Protein AF-A0A2V4AIB7-F1 (afdb_monomer)

Mean predicted aligned error: 6.5 Å

Organism: NCBI:txid588067

Nearest PDB structures (foldseek):
  4rpp-assembly1_D  TM=4.805E-01  e=8.739E+00  Homo sapiens
  8ugs-assembly1_B  TM=4.632E-01  e=7.227E+00  Bos taurus

Foldseek 3Di:
DDDDPDDPPLVVLVVLLVVLLVCLLVVPLQDQDAPVVSLVSSQVSSCVSANPQFKDAFFKFQCQPPDDDLLNVLQPDRIDTFGMWGFPDGPLDGHHPVCPPDADPVNGCLVSQLRTQETEDEEEQNNDPVGDDLSVLLNRLSSQQVSQVRSCVVPVPRDGHQAEYEYRAQHQPDGDDVVVSVVVCVVSVRDCSHPYHYDYDVVHHDAPPVRHGD

Secondary structure (DSSP, 8-state):
--------HHHHHHHHHHHHHHHHHHHHTT----HHHHHHHHHHHHHHHH-TTTEEEEEEEE-TTSPP-HHHHHH-SSEEEEEEEEESSTT----BGGGTT---TTSSS-GGGGGEEEEEEEEEGGGSTT---HHHHHHHHHHHHHHHHHHHHH-TTSPPPEEEEEEEE--SS----HHHHHHHHHHTT--TTEEEEEEE-SSPPPB-TTSSB-

Structure (mmCIF, N/CA/C/O backbone):
data_AF-A0A2V4AIB7-F1
#
_entry.id   AF-A0A2V4AIB7-F1
#
loop_
_atom_site.group_PDB
_atom_site.id
_atom_site.type_symbol
_atom_site.label_atom_id
_atom_site.label_alt_id
_atom_site.label_comp_id
_atom_site.label_asym_id
_atom_site.label_entity_id
_atom_site.label_seq_id
_atom_site.pdbx_PDB_ins_code
_atom_site.Cartn_x
_atom_site.Cartn_y
_atom_site.Cartn_z
_atom_site.occupancy
_atom_site.B_iso_or_equiv
_atom_site.auth_seq_id
_atom_site.auth_comp_id
_atom_site.auth_asym_id
_atom_site.auth_atom_id
_atom_site.pdbx_PDB_model_num
ATOM 1 N N . MET A 1 1 ? 11.030 -30.120 25.043 1.00 42.91 1 MET A N 1
ATOM 2 C CA . MET A 1 1 ? 9.628 -29.980 24.583 1.00 42.91 1 MET A CA 1
ATOM 3 C C . MET A 1 1 ? 8.881 -29.296 25.713 1.00 42.91 1 MET A C 1
ATOM 5 O O . MET A 1 1 ? 8.968 -29.801 26.815 1.00 42.91 1 MET A O 1
ATOM 9 N N . THR A 1 2 ? 8.256 -28.130 25.599 1.00 41.28 2 THR A N 1
ATOM 10 C CA . THR A 1 2 ? 7.658 -27.419 24.458 1.00 41.28 2 THR A CA 1
ATOM 11 C C . THR A 1 2 ? 7.377 -26.001 24.956 1.00 41.28 2 THR A C 1
ATOM 13 O O . THR A 1 2 ? 6.789 -25.895 26.022 1.00 41.28 2 THR A O 1
ATOM 16 N N . LEU A 1 3 ? 7.707 -24.955 24.196 1.00 39.03 3 LEU A N 1
ATOM 17 C CA . LEU A 1 3 ? 6.967 -23.684 24.187 1.00 39.03 3 LEU A CA 1
ATOM 18 C C . LEU A 1 3 ? 7.147 -23.066 22.792 1.00 39.03 3 LEU A C 1
ATOM 20 O O . LEU A 1 3 ? 8.063 -22.287 22.547 1.00 39.03 3 LEU A O 1
ATOM 24 N N . ASN A 1 4 ? 6.286 -23.479 21.858 1.00 44.06 4 ASN A N 1
ATOM 25 C CA . ASN A 1 4 ? 6.080 -22.758 20.605 1.00 44.06 4 ASN A CA 1
ATOM 26 C C . ASN A 1 4 ? 5.403 -21.430 20.954 1.00 44.06 4 ASN A C 1
ATOM 28 O O . ASN A 1 4 ? 4.201 -21.397 21.217 1.00 44.06 4 ASN A O 1
ATOM 32 N N . GLY A 1 5 ? 6.179 -20.348 20.985 1.00 37.97 5 GLY A N 1
ATOM 33 C CA . GLY A 1 5 ? 5.646 -18.993 21.047 1.00 37.97 5 GLY A CA 1
ATOM 34 C C . GLY A 1 5 ? 4.880 -18.699 19.761 1.00 37.97 5 GLY A C 1
ATOM 35 O O . GLY A 1 5 ? 5.484 -18.472 18.715 1.00 37.97 5 GLY A O 1
ATOM 36 N N . ALA A 1 6 ? 3.550 -18.746 19.820 1.00 48.12 6 ALA A N 1
ATOM 37 C CA . ALA A 1 6 ? 2.721 -18.255 18.731 1.00 48.12 6 ALA A CA 1
ATOM 38 C C . ALA A 1 6 ? 3.005 -16.758 18.551 1.00 48.12 6 ALA A C 1
ATOM 40 O O . ALA A 1 6 ? 2.880 -15.982 19.498 1.00 48.12 6 ALA A O 1
ATOM 41 N N . ALA A 1 7 ? 3.406 -16.365 17.341 1.00 46.56 7 ALA A N 1
ATOM 42 C CA . ALA A 1 7 ? 3.614 -14.964 17.003 1.00 46.56 7 ALA A CA 1
ATOM 43 C C . ALA A 1 7 ? 2.329 -14.157 17.297 1.00 46.56 7 ALA A C 1
ATOM 45 O O . ALA A 1 7 ? 1.244 -14.656 16.957 1.00 46.56 7 ALA A O 1
ATOM 46 N N . PRO A 1 8 ? 2.415 -12.954 17.906 1.00 58.53 8 PRO A N 1
ATOM 47 C CA . PRO A 1 8 ? 1.266 -12.084 18.134 1.00 58.53 8 PRO A CA 1
ATOM 48 C C . PRO A 1 8 ? 0.384 -11.974 16.885 1.00 58.53 8 PRO A C 1
ATOM 50 O O . PRO A 1 8 ? 0.886 -11.942 15.762 1.00 58.53 8 PRO A O 1
ATOM 53 N N . ALA A 1 9 ? -0.938 -11.887 17.055 1.00 66.50 9 ALA A N 1
ATOM 54 C CA . ALA A 1 9 ? -1.890 -11.915 15.936 1.00 66.50 9 ALA A CA 1
ATOM 55 C C . ALA A 1 9 ? -1.569 -10.887 14.825 1.00 66.50 9 ALA A C 1
ATOM 57 O O . ALA A 1 9 ? -1.721 -11.189 13.643 1.00 66.50 9 ALA A O 1
ATOM 58 N N . GLY A 1 10 ? -1.054 -9.704 15.185 1.00 67.38 10 GLY A N 1
ATOM 59 C CA . GLY A 1 10 ? -0.595 -8.693 14.223 1.00 67.38 10 GLY A CA 1
ATOM 60 C C . GLY A 1 10 ? 0.622 -9.118 13.390 1.00 67.38 10 GLY A C 1
ATOM 61 O O . GLY A 1 10 ? 0.698 -8.795 12.209 1.00 67.38 10 GLY A O 1
ATOM 62 N N . GLU A 1 11 ? 1.540 -9.896 13.961 1.00 69.88 11 GLU A N 1
ATOM 63 C CA . GLU A 1 11 ? 2.715 -10.428 13.263 1.00 69.88 11 GLU A CA 1
ATOM 64 C C . GLU A 1 11 ? 2.317 -11.495 12.232 1.00 69.88 11 GLU A C 1
ATOM 66 O O . GLU A 1 11 ? 2.848 -11.519 11.123 1.00 69.88 11 GLU A O 1
ATOM 71 N N . GLN A 1 12 ? 1.313 -12.326 12.536 1.00 85.50 12 GLN A N 1
ATOM 72 C CA . GLN A 1 12 ? 0.764 -13.277 11.561 1.00 85.50 12 GLN A CA 1
ATOM 73 C C . GLN A 1 12 ? 0.035 -12.579 10.406 1.00 85.50 12 GLN A C 1
ATOM 75 O O . GLN A 1 12 ? 0.184 -12.984 9.253 1.00 85.50 12 GLN A O 1
ATOM 80 N N . LEU A 1 13 ? -0.739 -11.527 10.697 1.00 90.31 13 LEU A N 1
ATOM 81 C CA . LEU A 1 13 ? -1.423 -10.733 9.670 1.00 90.31 13 LEU A CA 1
ATOM 82 C C . LEU A 1 13 ? -0.418 -10.022 8.756 1.00 90.31 13 LEU A C 1
ATOM 84 O O . LEU A 1 13 ? -0.580 -10.060 7.539 1.00 90.31 13 LEU A O 1
ATOM 88 N N . GLY A 1 14 ? 0.639 -9.436 9.329 1.00 93.81 14 GLY A N 1
ATOM 89 C CA . GLY A 1 14 ? 1.718 -8.814 8.563 1.00 93.81 14 GLY A CA 1
ATOM 90 C C . GLY A 1 14 ? 2.383 -9.799 7.606 1.00 93.81 14 GLY A C 1
ATOM 91 O O . GLY A 1 14 ? 2.413 -9.546 6.407 1.00 93.81 14 GLY A O 1
ATOM 92 N N . ARG A 1 15 ? 2.779 -10.980 8.101 1.00 95.31 15 ARG A N 1
ATOM 93 C CA . ARG A 1 15 ? 3.385 -12.038 7.273 1.00 95.31 15 ARG A CA 1
ATOM 94 C C . ARG A 1 15 ? 2.506 -12.471 6.104 1.00 95.31 15 ARG A C 1
ATOM 96 O O . ARG A 1 15 ? 3.017 -12.686 5.013 1.00 95.31 15 ARG A O 1
ATOM 103 N N . LYS A 1 16 ? 1.191 -12.599 6.308 1.00 95.62 16 LYS A N 1
ATOM 104 C CA . LYS A 1 16 ? 0.254 -12.935 5.223 1.00 95.62 16 LYS A CA 1
ATOM 105 C C . LYS A 1 16 ? 0.209 -11.853 4.146 1.00 95.62 16 LYS A C 1
ATOM 107 O O . LYS A 1 16 ? 0.208 -12.174 2.962 1.00 95.62 16 LYS A O 1
ATOM 112 N N . PHE A 1 17 ? 0.175 -10.584 4.547 1.00 97.94 17 PHE A N 1
ATOM 113 C CA . PHE A 1 17 ? 0.157 -9.472 3.599 1.00 97.94 17 PHE A CA 1
ATOM 114 C C . PHE A 1 17 ? 1.485 -9.352 2.841 1.00 97.94 17 PHE A C 1
ATOM 116 O O . PHE A 1 17 ? 1.490 -9.250 1.618 1.00 97.94 17 PHE A O 1
ATOM 123 N N . GLU A 1 18 ? 2.610 -9.459 3.548 1.00 98.19 18 GLU A N 1
ATOM 124 C CA . GLU A 1 18 ? 3.952 -9.468 2.957 1.00 98.19 18 GLU A CA 1
ATOM 125 C C . GLU A 1 18 ? 4.150 -10.662 2.006 1.00 98.19 18 GLU A C 1
ATOM 127 O O . GLU A 1 18 ? 4.741 -10.506 0.941 1.00 98.19 18 GLU A O 1
ATOM 132 N N . ALA A 1 19 ? 3.585 -11.835 2.319 1.00 97.06 19 ALA A N 1
ATOM 133 C CA . ALA A 1 19 ? 3.581 -12.982 1.413 1.00 97.06 19 ALA A CA 1
ATOM 134 C C . ALA A 1 19 ? 2.757 -12.717 0.140 1.00 97.06 19 ALA A C 1
ATOM 136 O O . ALA A 1 19 ? 3.218 -13.033 -0.956 1.00 97.06 19 ALA A O 1
ATOM 137 N N . ALA A 1 20 ? 1.574 -12.099 0.257 1.00 98.06 20 ALA A N 1
ATOM 138 C CA . ALA A 1 20 ? 0.790 -11.681 -0.909 1.00 98.06 20 ALA A CA 1
ATOM 139 C C . ALA A 1 20 ? 1.570 -10.691 -1.787 1.00 98.06 20 ALA A C 1
ATOM 141 O O . ALA A 1 20 ? 1.609 -10.855 -3.006 1.00 98.06 20 ALA A O 1
ATOM 142 N N . TRP A 1 21 ? 2.230 -9.704 -1.171 1.00 98.44 21 TRP A N 1
ATOM 143 C CA . TRP A 1 21 ? 3.111 -8.765 -1.864 1.00 98.44 21 TRP A CA 1
ATOM 144 C C . TRP A 1 21 ? 4.260 -9.474 -2.584 1.00 98.44 21 TRP A C 1
ATOM 146 O O . TRP A 1 21 ? 4.534 -9.174 -3.745 1.00 98.44 21 TRP A O 1
ATOM 156 N N . GLN A 1 22 ? 4.916 -10.436 -1.934 1.00 98.12 22 GLN A N 1
ATOM 157 C CA . GLN A 1 22 ? 6.038 -11.157 -2.528 1.00 98.12 22 GLN A CA 1
ATOM 158 C C . GLN A 1 22 ? 5.606 -11.936 -3.775 1.00 98.12 22 GLN A C 1
ATOM 160 O O . GLN A 1 22 ? 6.263 -11.850 -4.812 1.00 98.12 22 GLN A O 1
ATOM 165 N N . VAL A 1 23 ? 4.489 -12.667 -3.695 1.00 97.44 23 VAL A N 1
ATOM 166 C CA . VAL A 1 23 ? 3.969 -13.434 -4.836 1.00 97.44 23 VAL A CA 1
ATOM 167 C C . VAL A 1 23 ? 3.530 -12.496 -5.957 1.00 97.44 23 VAL A C 1
ATOM 169 O O . VAL A 1 23 ? 3.908 -12.720 -7.105 1.00 97.44 23 VAL A O 1
ATOM 172 N N . PHE A 1 24 ? 2.797 -11.424 -5.638 1.00 98.19 24 PHE A N 1
ATOM 173 C CA . PHE A 1 24 ? 2.395 -10.411 -6.614 1.00 98.19 24 PHE A CA 1
ATOM 174 C C . PHE A 1 24 ? 3.602 -9.799 -7.327 1.00 98.19 24 PHE A C 1
ATOM 176 O O . PHE A 1 24 ? 3.668 -9.834 -8.551 1.00 98.19 24 PHE A O 1
ATOM 183 N N . SER A 1 25 ? 4.561 -9.266 -6.571 1.00 97.62 25 SER A N 1
ATOM 184 C CA . SER A 1 25 ? 5.706 -8.552 -7.135 1.00 97.62 25 SER A CA 1
ATOM 185 C C . SER A 1 25 ? 6.593 -9.470 -7.965 1.00 97.62 25 SER A C 1
ATOM 187 O O . SER A 1 25 ? 7.044 -9.059 -9.021 1.00 97.62 25 SER A O 1
ATOM 189 N N . THR A 1 26 ? 6.780 -10.725 -7.551 1.00 96.44 26 THR A N 1
ATOM 190 C CA . THR A 1 26 ? 7.571 -11.700 -8.316 1.00 96.44 26 THR A CA 1
ATOM 191 C C . THR A 1 26 ? 6.843 -12.142 -9.584 1.00 96.44 26 THR A C 1
ATOM 193 O O . THR A 1 26 ? 7.458 -12.226 -10.639 1.00 96.44 26 THR A O 1
ATOM 196 N N . THR A 1 27 ? 5.535 -12.400 -9.502 1.00 95.06 27 THR A N 1
ATOM 197 C CA . THR A 1 27 ? 4.765 -12.903 -10.652 1.00 95.06 27 THR A CA 1
ATOM 198 C C . THR A 1 27 ? 4.472 -11.802 -11.664 1.00 95.06 27 THR A C 1
ATOM 200 O O . THR A 1 27 ? 4.398 -12.076 -12.851 1.00 95.06 27 THR A O 1
ATOM 203 N N . CYS A 1 28 ? 4.280 -10.562 -11.207 1.00 94.88 28 CYS A N 1
ATOM 204 C CA . CYS A 1 28 ? 3.812 -9.470 -12.058 1.00 94.88 28 CYS A CA 1
ATOM 205 C C . CYS A 1 28 ? 4.912 -8.488 -12.486 1.00 94.88 28 CYS A C 1
ATOM 207 O O . CYS A 1 28 ? 4.627 -7.586 -13.270 1.00 94.88 28 CYS A O 1
ATOM 209 N N . ALA A 1 29 ? 6.142 -8.627 -11.977 1.00 93.50 29 ALA A N 1
ATOM 210 C CA . ALA A 1 29 ? 7.245 -7.699 -12.245 1.00 93.50 29 ALA A CA 1
ATOM 211 C C . ALA A 1 29 ? 7.587 -7.549 -13.733 1.00 93.50 29 ALA A C 1
ATOM 213 O O . ALA A 1 29 ? 7.987 -6.465 -14.149 1.00 93.50 29 ALA A O 1
ATOM 214 N N . GLU A 1 30 ? 7.446 -8.615 -14.518 1.00 91.94 30 GLU A N 1
ATOM 215 C CA . GLU A 1 30 ? 7.822 -8.641 -15.936 1.00 91.94 30 GLU A CA 1
ATOM 216 C C . GLU A 1 30 ? 6.700 -8.220 -16.888 1.00 91.94 30 GLU A C 1
ATOM 218 O O . GLU A 1 30 ? 6.935 -8.055 -18.081 1.00 91.94 30 GLU A O 1
ATOM 223 N N . PHE A 1 31 ? 5.476 -8.040 -16.390 1.00 91.06 31 PHE A N 1
ATOM 224 C CA . PHE A 1 31 ? 4.381 -7.604 -17.245 1.00 91.06 31 PHE A CA 1
ATOM 225 C C . PHE A 1 31 ? 4.393 -6.090 -17.418 1.00 91.06 31 PHE A C 1
ATOM 227 O O . PHE A 1 31 ? 4.977 -5.341 -16.637 1.00 91.06 31 PHE A O 1
ATOM 234 N N . LEU A 1 32 ? 3.708 -5.632 -18.459 1.00 91.06 32 LEU A N 1
ATOM 235 C CA . LEU A 1 32 ? 3.483 -4.228 -18.758 1.00 91.06 32 LEU A CA 1
ATOM 236 C C . LEU A 1 32 ? 1.984 -4.046 -18.975 1.00 91.06 32 LEU A C 1
ATOM 238 O O . LEU A 1 32 ? 1.421 -4.475 -19.977 1.00 91.06 32 LEU A O 1
ATOM 242 N N . ALA A 1 33 ? 1.318 -3.457 -17.987 1.00 91.19 33 ALA A N 1
ATOM 243 C CA . ALA A 1 33 ? -0.131 -3.338 -17.955 1.00 91.19 33 ALA A CA 1
ATOM 244 C C . ALA A 1 33 ? -0.559 -1.984 -17.385 1.00 91.19 33 ALA A C 1
ATOM 246 O O . ALA A 1 33 ? 0.233 -1.253 -16.788 1.00 91.19 33 ALA A O 1
ATOM 247 N N . GLN A 1 34 ? -1.836 -1.654 -17.559 1.00 90.50 34 GLN A N 1
ATOM 248 C CA . GLN A 1 34 ? -2.426 -0.469 -16.944 1.00 90.50 34 GLN A CA 1
ATOM 249 C C . GLN A 1 34 ? -2.534 -0.637 -15.422 1.00 90.50 34 GLN A C 1
ATOM 251 O O . GLN A 1 34 ? -2.678 -1.751 -14.917 1.00 90.50 34 GLN A O 1
ATOM 256 N N . GLU A 1 35 ? -2.547 0.477 -14.689 1.00 91.12 35 GLU A N 1
ATOM 257 C CA . GLU A 1 35 ? -2.616 0.504 -13.219 1.00 91.12 35 GLU A CA 1
ATOM 258 C C . GLU A 1 35 ? -3.770 -0.327 -12.647 1.00 91.12 35 GLU A C 1
ATOM 260 O O . GLU A 1 35 ? -3.569 -1.126 -11.734 1.00 91.12 35 GLU A O 1
ATOM 265 N N . ALA A 1 36 ? -4.953 -0.243 -13.262 1.00 91.56 36 ALA A N 1
ATOM 266 C CA . ALA A 1 36 ? -6.119 -1.019 -12.848 1.00 91.56 36 ALA A CA 1
ATOM 267 C C . ALA A 1 36 ? -5.888 -2.543 -12.899 1.00 91.56 36 ALA A C 1
ATOM 269 O O . ALA A 1 36 ? -6.463 -3.279 -12.093 1.00 91.56 36 ALA A O 1
ATOM 270 N N . SER A 1 37 ? -5.036 -3.023 -13.817 1.00 95.06 37 SER A N 1
ATOM 271 C CA . SER A 1 37 ? -4.674 -4.444 -13.913 1.00 95.06 37 SER A CA 1
ATOM 272 C C . SER A 1 37 ? -3.783 -4.855 -12.746 1.00 95.06 37 SER A C 1
ATOM 274 O O . SER A 1 37 ? -4.067 -5.850 -12.084 1.00 95.06 37 SER A O 1
ATOM 276 N N . TYR A 1 38 ? -2.775 -4.045 -12.415 1.00 96.25 38 TYR A N 1
ATOM 277 C CA . TYR A 1 38 ? -1.925 -4.281 -11.248 1.00 96.25 38 TYR A CA 1
ATOM 278 C C . TYR A 1 38 ? -2.705 -4.258 -9.938 1.00 96.25 38 TYR A C 1
ATOM 280 O O . TYR A 1 38 ? -2.523 -5.146 -9.108 1.00 96.25 38 TYR A O 1
ATOM 288 N N . GLN A 1 39 ? -3.616 -3.299 -9.766 1.00 94.94 39 GLN A N 1
ATOM 289 C CA . GLN A 1 39 ? -4.494 -3.245 -8.596 1.00 94.94 39 GLN A CA 1
ATOM 290 C C . GLN A 1 39 ? -5.385 -4.493 -8.499 1.00 94.94 39 GLN A C 1
ATOM 292 O O . GLN A 1 39 ? -5.564 -5.046 -7.413 1.00 94.94 39 GLN A O 1
ATOM 297 N N . ALA A 1 40 ? -5.920 -4.979 -9.625 1.00 95.06 40 ALA A N 1
ATOM 298 C CA . ALA A 1 40 ? -6.721 -6.201 -9.660 1.00 95.06 40 ALA A CA 1
ATOM 299 C C . ALA A 1 40 ? -5.899 -7.455 -9.325 1.00 95.06 40 ALA A C 1
ATOM 301 O O . ALA A 1 40 ? -6.337 -8.268 -8.508 1.00 95.06 40 ALA A O 1
ATOM 302 N N . TRP A 1 41 ? -4.707 -7.605 -9.908 1.00 97.25 41 TRP A N 1
ATOM 303 C CA . TRP A 1 41 ? -3.807 -8.720 -9.615 1.00 97.25 41 TRP A CA 1
ATOM 304 C C . TRP A 1 41 ? -3.342 -8.699 -8.164 1.00 97.25 41 TRP A C 1
ATOM 306 O O . TRP A 1 41 ? -3.411 -9.724 -7.489 1.00 97.25 41 TRP A O 1
ATOM 316 N N . PHE A 1 42 ? -2.943 -7.540 -7.639 1.00 97.94 42 PHE A N 1
ATOM 317 C CA . PHE A 1 42 ? -2.524 -7.447 -6.246 1.00 97.94 42 PHE A CA 1
ATOM 318 C C . PHE A 1 42 ? -3.669 -7.816 -5.297 1.00 97.94 42 PHE A C 1
ATOM 320 O O . PHE A 1 42 ? -3.487 -8.650 -4.409 1.00 97.94 42 PHE A O 1
ATOM 327 N N . ALA A 1 43 ? -4.880 -7.305 -5.543 1.00 96.69 43 ALA A N 1
ATOM 328 C CA . ALA A 1 43 ? -6.064 -7.683 -4.776 1.00 96.69 43 ALA A CA 1
ATOM 329 C C . ALA A 1 43 ? -6.344 -9.190 -4.834 1.00 96.69 43 ALA A C 1
ATOM 331 O O . ALA A 1 43 ? -6.679 -9.774 -3.807 1.00 96.69 43 ALA A O 1
ATOM 332 N N . HIS A 1 44 ? -6.153 -9.842 -5.985 1.00 97.06 44 HIS A N 1
ATOM 333 C CA . HIS A 1 44 ? -6.283 -11.295 -6.106 1.00 97.06 44 HIS A CA 1
ATOM 334 C C . HIS A 1 44 ? -5.320 -12.045 -5.169 1.00 97.06 44 HIS A C 1
ATOM 336 O O . HIS A 1 44 ? -5.747 -12.942 -4.437 1.00 97.06 44 HIS A O 1
ATOM 342 N N . TYR A 1 45 ? -4.044 -11.651 -5.116 1.00 97.69 45 TYR A N 1
ATOM 343 C CA . TYR A 1 45 ? -3.082 -12.281 -4.206 1.00 97.69 45 TYR A CA 1
ATOM 344 C C . TYR A 1 45 ? -3.408 -12.011 -2.737 1.00 97.69 45 TYR A C 1
ATOM 346 O O . TYR A 1 45 ? -3.306 -12.924 -1.916 1.00 97.69 45 TYR A O 1
ATOM 354 N N . VAL A 1 46 ? -3.879 -10.813 -2.389 1.00 97.44 46 VAL A N 1
ATOM 355 C CA . VAL A 1 46 ? -4.340 -10.525 -1.022 1.00 97.44 46 VAL A CA 1
ATOM 356 C C . VAL A 1 46 ? -5.573 -11.379 -0.679 1.00 97.44 46 VAL A C 1
ATOM 358 O O . VAL A 1 46 ? -5.609 -12.003 0.382 1.00 97.44 46 VAL A O 1
ATOM 361 N N . ILE A 1 47 ? -6.540 -11.521 -1.591 1.00 96.00 47 ILE A N 1
ATOM 362 C CA . ILE A 1 47 ? -7.711 -12.404 -1.428 1.00 96.00 47 ILE A CA 1
ATOM 363 C C . ILE A 1 47 ? -7.281 -13.853 -1.183 1.00 96.00 47 ILE A C 1
ATOM 365 O O . ILE A 1 47 ? -7.852 -14.509 -0.315 1.00 96.00 47 ILE A O 1
ATOM 369 N N . SER A 1 48 ? -6.247 -14.345 -1.869 1.00 95.00 48 SER A N 1
ATOM 370 C CA . SER A 1 48 ? -5.746 -15.712 -1.661 1.00 95.00 48 SER A CA 1
ATOM 371 C C . SER A 1 48 ? -5.244 -15.975 -0.231 1.00 95.00 48 SER A C 1
ATOM 373 O O . SER A 1 48 ? -5.330 -17.101 0.253 1.00 95.00 48 SER A O 1
ATOM 375 N N . GLN A 1 49 ? -4.758 -14.941 0.470 1.00 95.31 49 GLN A N 1
ATOM 376 C CA . GLN A 1 49 ? -4.220 -15.051 1.833 1.00 95.31 49 GLN A CA 1
ATOM 377 C C . GLN A 1 49 ? -5.269 -14.793 2.926 1.00 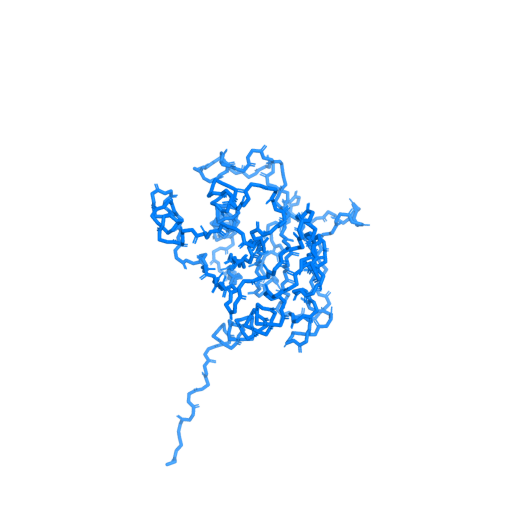95.31 49 GLN A C 1
ATOM 379 O O . GLN A 1 49 ? -5.167 -15.336 4.038 1.00 95.31 49 GLN A O 1
ATOM 384 N N . PHE A 1 50 ? -6.254 -13.938 2.633 1.00 93.62 50 PHE A N 1
ATOM 385 C CA . PHE A 1 50 ? -7.204 -13.417 3.620 1.00 93.62 50 PHE A CA 1
ATOM 386 C C . PHE A 1 50 ? -8.659 -13.843 3.409 1.00 93.62 50 PHE A C 1
ATOM 388 O O . PHE A 1 50 ? -9.413 -13.794 4.377 1.00 93.62 50 PHE A O 1
ATOM 395 N N . GLY A 1 51 ? -9.038 -14.305 2.216 1.00 91.62 51 GLY A N 1
ATOM 396 C CA . GLY A 1 51 ? -10.422 -14.601 1.840 1.00 91.62 51 GLY A CA 1
ATOM 397 C C . GLY A 1 51 ? -11.123 -13.416 1.167 1.00 91.62 51 GLY A C 1
ATOM 398 O O . GLY A 1 51 ? -10.857 -12.253 1.470 1.00 91.62 51 GLY A O 1
ATOM 399 N N . ILE A 1 52 ? -12.030 -13.715 0.230 1.00 89.75 52 ILE A N 1
ATOM 400 C CA . ILE A 1 52 ? -12.753 -12.704 -0.568 1.00 89.75 52 ILE A CA 1
ATOM 401 C C . ILE A 1 52 ? -13.682 -11.824 0.278 1.00 89.75 52 ILE A C 1
ATOM 403 O O . ILE A 1 52 ? -13.926 -10.671 -0.050 1.00 89.75 52 ILE A O 1
ATOM 407 N N . ASP A 1 53 ? -14.172 -12.351 1.393 1.00 88.62 53 ASP A N 1
ATOM 408 C CA . ASP A 1 53 ? -15.083 -11.701 2.336 1.00 88.62 53 ASP A CA 1
ATOM 409 C C . ASP A 1 53 ? -14.391 -10.718 3.294 1.00 88.62 53 ASP A C 1
ATOM 411 O O . ASP A 1 53 ? -15.057 -10.094 4.128 1.00 88.62 53 ASP A O 1
ATOM 415 N N . ARG A 1 54 ? -13.064 -10.587 3.183 1.00 91.25 54 ARG A N 1
ATOM 416 C CA . ARG A 1 54 ? -12.239 -9.713 4.022 1.00 91.25 54 ARG A CA 1
ATOM 417 C C . ARG A 1 54 ? -11.460 -8.659 3.259 1.00 91.25 54 ARG A C 1
ATOM 419 O O . ARG A 1 54 ? -10.919 -7.759 3.892 1.00 91.25 54 ARG A O 1
ATOM 426 N N . VAL A 1 55 ? -11.368 -8.759 1.938 1.00 93.00 55 VAL A N 1
ATOM 427 C CA . VAL A 1 55 ? -10.582 -7.830 1.121 1.00 93.00 55 VAL A CA 1
ATOM 428 C C . VAL A 1 55 ? -11.525 -6.922 0.355 1.00 93.00 55 VAL A C 1
ATOM 430 O O . VAL A 1 55 ? -12.379 -7.390 -0.393 1.00 93.00 55 VAL A O 1
ATOM 433 N N . ALA A 1 56 ? -11.340 -5.618 0.514 1.00 90.75 56 ALA A N 1
ATOM 434 C CA . ALA A 1 56 ? -12.016 -4.616 -0.289 1.00 90.75 56 ALA A CA 1
ATOM 435 C C . ALA A 1 56 ? -10.977 -3.741 -0.986 1.00 90.75 56 ALA A C 1
ATOM 437 O O . ALA A 1 56 ? -9.902 -3.472 -0.450 1.00 90.75 56 ALA A O 1
ATOM 438 N N . ARG A 1 57 ? -11.310 -3.305 -2.196 1.00 90.19 57 ARG A N 1
ATOM 439 C CA . ARG A 1 57 ? -10.529 -2.316 -2.934 1.00 90.19 57 ARG A CA 1
ATOM 440 C C . ARG A 1 57 ? -11.117 -0.935 -2.724 1.00 90.19 57 ARG A C 1
ATOM 442 O O . ARG A 1 57 ? -12.292 -0.839 -2.400 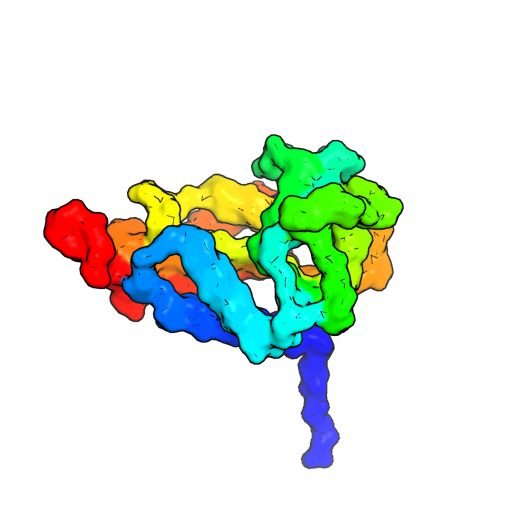1.00 90.19 57 ARG A O 1
ATOM 449 N N . GLU A 1 58 ? -10.333 0.107 -2.967 1.00 87.94 58 GLU A N 1
ATOM 450 C CA . GLU A 1 58 ? -10.835 1.469 -3.200 1.00 87.94 58 GLU A CA 1
ATOM 451 C C . GLU A 1 58 ? -11.756 1.984 -2.080 1.00 87.94 58 GLU A C 1
ATOM 453 O O . GLU A 1 58 ? -12.767 2.652 -2.326 1.00 87.94 58 GLU A O 1
ATOM 458 N N . ALA A 1 59 ? -11.399 1.647 -0.838 1.00 86.81 59 ALA A N 1
ATOM 459 C CA . ALA A 1 59 ? -12.147 2.035 0.345 1.00 86.81 59 ALA A CA 1
ATOM 460 C C . ALA A 1 59 ? -11.967 3.532 0.616 1.00 86.81 59 ALA A C 1
ATOM 462 O O . ALA A 1 59 ? -10.850 4.047 0.550 1.00 86.81 59 ALA A O 1
ATOM 463 N N . ILE A 1 60 ? -13.059 4.229 0.921 1.00 86.56 60 ILE A N 1
ATOM 464 C CA . ILE A 1 60 ? -13.060 5.688 1.077 1.00 86.56 60 ILE A CA 1
ATOM 465 C C . ILE A 1 60 ? -13.146 6.076 2.552 1.00 86.56 60 ILE A C 1
ATOM 467 O O . ILE A 1 60 ? -14.019 5.606 3.283 1.00 86.56 60 ILE A O 1
ATOM 471 N N . VAL A 1 61 ? -12.278 7.003 2.956 1.00 85.88 61 VAL A N 1
ATOM 472 C CA . VAL A 1 61 ? -12.359 7.737 4.222 1.00 85.88 61 VAL A CA 1
ATOM 473 C C . VAL A 1 61 ? -12.539 9.222 3.907 1.00 85.88 61 VAL A C 1
ATOM 475 O O . VAL A 1 61 ? -11.714 9.836 3.228 1.00 85.88 61 VAL A O 1
ATOM 478 N N . HIS A 1 62 ? -13.619 9.826 4.394 1.00 84.50 62 HIS A N 1
ATOM 479 C CA . HIS A 1 62 ? -13.903 11.245 4.208 1.00 84.50 62 HIS A CA 1
ATOM 480 C C . HIS A 1 62 ? -13.112 12.078 5.220 1.00 84.50 62 HIS A C 1
ATOM 482 O O . HIS A 1 62 ? -13.462 12.172 6.396 1.00 84.50 62 HIS A O 1
ATOM 488 N N . ILE A 1 63 ? -12.060 12.739 4.742 1.00 83.19 63 ILE A N 1
ATOM 489 C CA . ILE A 1 63 ? -11.115 13.500 5.573 1.00 83.19 63 ILE A CA 1
ATOM 490 C C . ILE A 1 63 ? -11.411 15.007 5.613 1.00 83.19 63 ILE A C 1
ATOM 492 O O . ILE A 1 63 ? -10.726 15.764 6.295 1.00 83.19 63 ILE A O 1
ATOM 496 N N . ARG A 1 64 ? -12.447 15.475 4.903 1.00 81.00 64 ARG A N 1
ATOM 497 C CA . ARG A 1 64 ? -12.798 16.906 4.780 1.00 81.00 64 ARG A CA 1
ATOM 498 C C . ARG A 1 64 ? -13.080 17.634 6.100 1.00 81.00 64 ARG A C 1
ATOM 500 O O . ARG A 1 64 ? -13.008 18.854 6.128 1.00 81.00 64 ARG A O 1
ATOM 507 N N . HIS A 1 65 ? -13.482 16.905 7.139 1.00 78.69 65 HIS A N 1
ATOM 508 C CA . HIS A 1 65 ? -13.837 17.458 8.452 1.00 78.69 65 HIS A CA 1
ATOM 509 C C . HIS A 1 65 ? -12.777 17.156 9.515 1.00 78.69 65 HIS A C 1
ATOM 511 O O . HIS A 1 65 ? -12.970 17.494 10.681 1.00 78.69 65 HIS A O 1
ATOM 517 N N . MET A 1 66 ? -11.684 16.495 9.127 1.00 82.31 66 MET A N 1
ATOM 518 C CA . MET A 1 66 ? -10.601 16.169 10.042 1.00 82.31 66 MET A CA 1
ATOM 519 C C . MET A 1 66 ? -9.708 17.394 10.274 1.00 82.31 66 MET A C 1
ATOM 521 O O . MET A 1 66 ? -9.620 18.252 9.392 1.00 82.31 66 MET A O 1
ATOM 525 N N . PRO A 1 67 ? -9.060 17.485 11.447 1.00 81.06 67 PRO A N 1
ATOM 526 C CA . PRO A 1 67 ? -8.126 18.557 11.756 1.00 81.06 67 PRO A CA 1
ATOM 527 C C . PRO A 1 67 ? -7.036 18.724 10.693 1.00 81.06 67 PRO A C 1
ATOM 529 O O . PRO A 1 67 ? -6.566 17.756 10.092 1.00 81.06 67 PRO A O 1
ATOM 532 N N . GLU A 1 68 ? -6.605 19.969 10.507 1.00 78.88 68 GLU A N 1
ATOM 533 C CA . GLU A 1 68 ? -5.433 20.270 9.692 1.00 78.88 68 GLU A CA 1
ATOM 534 C C . GLU A 1 68 ? -4.153 19.742 10.351 1.00 78.88 68 GLU A C 1
ATOM 536 O O . GLU A 1 68 ? -4.029 19.678 11.577 1.00 78.88 68 GLU A O 1
ATOM 541 N N . GLY A 1 69 ? -3.183 19.376 9.518 1.00 75.69 69 GLY A N 1
ATOM 542 C CA . GLY A 1 69 ? -1.915 18.797 9.943 1.00 75.69 69 GLY A CA 1
ATOM 543 C C . GLY A 1 69 ? -0.900 18.752 8.800 1.00 75.69 69 GLY A C 1
ATOM 544 O O . GLY A 1 69 ? -1.270 18.940 7.637 1.00 75.69 69 GLY A O 1
ATOM 545 N N . PRO A 1 70 ? 0.385 18.488 9.098 1.00 77.50 70 PRO A N 1
ATOM 546 C CA . PRO A 1 70 ? 1.454 18.530 8.100 1.00 77.50 70 PRO A CA 1
ATOM 547 C C . PRO A 1 70 ? 1.174 17.598 6.916 1.00 77.50 70 PRO A C 1
ATOM 549 O O . PRO A 1 70 ? 1.351 17.989 5.765 1.00 77.50 70 PRO A O 1
ATOM 552 N N . TRP A 1 71 ? 0.639 16.404 7.178 1.00 84.12 71 TRP A N 1
ATOM 553 C CA . TRP A 1 71 ? 0.281 15.452 6.129 1.00 84.12 71 TRP A CA 1
ATOM 554 C C . TRP A 1 71 ? -1.047 15.775 5.447 1.00 84.12 71 TRP A C 1
ATOM 556 O O . TRP A 1 71 ? -1.164 15.557 4.246 1.00 84.12 71 TRP A O 1
ATOM 566 N N . ARG A 1 72 ? -2.023 16.367 6.152 1.00 82.56 72 ARG A N 1
ATOM 567 C CA . ARG A 1 72 ? -3.305 16.796 5.561 1.00 82.56 72 ARG A CA 1
ATOM 568 C C . ARG A 1 72 ? -3.092 17.756 4.390 1.00 82.56 72 ARG A C 1
ATOM 570 O O . ARG A 1 72 ? -3.730 17.589 3.348 1.00 82.56 72 ARG A O 1
ATOM 577 N N . ASN A 1 73 ? -2.151 18.687 4.555 1.00 80.88 73 ASN A N 1
ATOM 578 C CA . ASN A 1 73 ? -1.752 19.661 3.540 1.00 80.88 73 ASN A CA 1
ATOM 579 C C . ASN A 1 73 ? -1.160 19.004 2.284 1.00 80.88 73 ASN A C 1
ATOM 581 O O . ASN A 1 73 ? -1.352 19.516 1.185 1.00 80.88 73 ASN A O 1
ATOM 585 N N . LEU A 1 74 ? -0.479 17.861 2.430 1.00 81.44 74 LEU A N 1
ATOM 586 C CA . LEU A 1 74 ? 0.069 17.103 1.299 1.00 81.44 74 LEU A CA 1
ATOM 587 C C . LEU A 1 74 ? -1.022 16.391 0.493 1.00 81.44 74 LEU A C 1
ATOM 589 O O . LEU A 1 74 ? -0.834 16.127 -0.690 1.00 81.44 74 LEU A O 1
ATOM 593 N N . LEU A 1 75 ? -2.162 16.071 1.112 1.00 84.0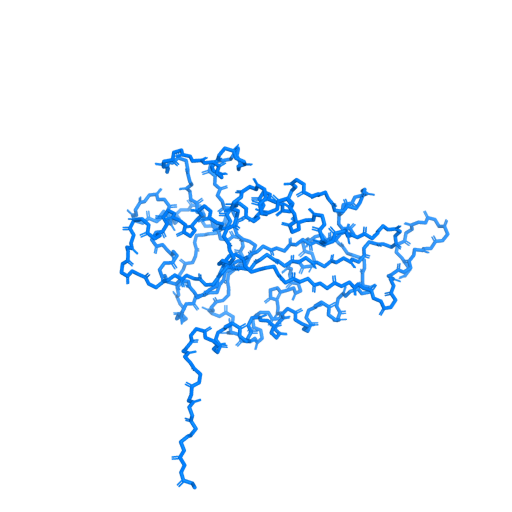6 75 LEU A N 1
ATOM 594 C CA . LEU A 1 75 ? -3.224 15.325 0.441 1.00 84.06 75 LEU A CA 1
ATOM 595 C C . LEU A 1 75 ? -4.010 16.193 -0.537 1.00 84.06 75 LEU A C 1
ATOM 597 O O . LEU A 1 75 ? -4.373 15.698 -1.596 1.00 84.06 75 LEU A O 1
ATOM 601 N N . GLY A 1 76 ? -4.297 17.455 -0.200 1.00 74.00 76 GLY A N 1
ATOM 602 C CA . GLY A 1 76 ? -4.993 18.391 -1.099 1.00 74.00 76 GLY A CA 1
ATOM 603 C C . GLY A 1 76 ? -6.411 17.975 -1.539 1.00 74.00 76 GLY A C 1
ATOM 604 O O . GLY A 1 76 ? -7.002 18.633 -2.388 1.00 74.00 76 GLY A O 1
ATOM 605 N N . VAL A 1 77 ? -6.971 16.896 -0.976 1.00 79.69 77 VAL A N 1
ATOM 606 C CA . VAL A 1 77 ? -8.263 16.296 -1.368 1.00 79.69 77 VAL A CA 1
ATOM 607 C C . VAL A 1 77 ? -9.233 16.196 -0.191 1.00 79.69 77 VAL A C 1
ATOM 609 O O . VAL A 1 77 ? -8.828 16.292 0.964 1.00 79.69 77 VAL A O 1
ATOM 612 N N . SER A 1 78 ? -10.529 16.005 -0.444 1.00 81.31 78 SER A N 1
ATOM 613 C CA . SER A 1 78 ? -11.553 15.831 0.604 1.00 81.31 78 SER A CA 1
ATOM 614 C C . SER A 1 78 ? -11.700 14.391 1.104 1.00 81.31 78 SER A C 1
ATOM 616 O O . SER A 1 78 ? -12.363 14.162 2.119 1.00 81.31 78 SER A O 1
ATOM 618 N N . GLU A 1 79 ? -11.106 13.429 0.397 1.00 85.31 79 GLU A N 1
ATOM 619 C CA . GLU A 1 79 ? -11.288 11.993 0.609 1.00 85.31 79 GLU A CA 1
ATOM 620 C C . GLU A 1 79 ? -9.963 11.255 0.427 1.00 85.31 79 GLU A C 1
ATOM 622 O O . GLU A 1 79 ? -9.231 11.513 -0.526 1.00 85.31 79 GLU A O 1
ATOM 627 N N . ALA A 1 80 ? -9.665 10.326 1.331 1.00 88.00 80 ALA A N 1
ATOM 628 C CA . ALA A 1 80 ? -8.580 9.373 1.177 1.00 88.00 80 ALA A CA 1
ATOM 629 C C . ALA A 1 80 ? -9.158 8.065 0.631 1.00 88.00 80 ALA A C 1
ATOM 631 O O . ALA A 1 80 ? -9.947 7.400 1.303 1.00 88.00 80 ALA A O 1
ATOM 632 N N . ARG A 1 81 ? -8.768 7.709 -0.594 1.00 90.81 81 ARG A N 1
ATOM 633 C CA . ARG A 1 81 ? -9.086 6.419 -1.208 1.00 90.81 81 ARG A CA 1
ATOM 634 C C . ARG A 1 81 ? -7.900 5.485 -1.016 1.00 90.81 81 ARG A C 1
ATOM 636 O O . ARG A 1 81 ? -6.795 5.838 -1.425 1.00 90.81 81 ARG A O 1
ATOM 643 N N . LEU A 1 82 ? -8.162 4.352 -0.377 1.00 93.06 82 LEU A N 1
ATOM 644 C CA . LEU A 1 82 ? -7.199 3.291 -0.107 1.00 93.06 82 LEU A CA 1
ATOM 645 C C . LEU A 1 82 ? -7.293 2.224 -1.193 1.00 93.06 82 LEU A C 1
ATOM 647 O O . LEU A 1 82 ? -8.393 1.724 -1.436 1.00 93.06 82 LEU A O 1
ATOM 651 N N . ASP A 1 83 ? -6.175 1.844 -1.808 1.00 94.81 83 ASP A N 1
ATOM 652 C CA . ASP A 1 83 ? -6.177 0.867 -2.905 1.00 94.81 83 ASP A CA 1
ATOM 653 C C . ASP A 1 83 ? -6.703 -0.496 -2.460 1.00 94.81 83 ASP A C 1
ATOM 655 O O . ASP A 1 83 ? -7.593 -1.061 -3.101 1.00 94.81 83 ASP A O 1
ATOM 659 N N . ILE A 1 84 ? -6.179 -1.013 -1.344 1.00 95.12 84 ILE A N 1
ATOM 660 C CA . ILE A 1 84 ? -6.614 -2.272 -0.735 1.00 95.12 84 ILE A CA 1
ATOM 661 C C . ILE A 1 84 ? -6.716 -2.105 0.777 1.00 95.12 84 ILE A C 1
ATOM 663 O O . ILE A 1 84 ? -5.794 -1.616 1.438 1.00 95.12 84 ILE A O 1
ATOM 667 N N . VAL A 1 85 ? -7.817 -2.608 1.329 1.00 94.75 85 VAL A N 1
ATOM 668 C CA . VAL A 1 85 ? -8.011 -2.797 2.764 1.00 94.75 85 VAL A CA 1
ATOM 669 C C . VAL A 1 85 ? -8.360 -4.247 3.072 1.00 94.75 85 VAL A C 1
ATOM 671 O O . VAL A 1 85 ? -9.014 -4.935 2.285 1.00 94.75 85 VAL A O 1
ATOM 674 N N . VAL A 1 86 ? -7.939 -4.710 4.245 1.00 94.94 86 VAL A N 1
ATOM 675 C CA . VAL A 1 86 ? -8.268 -6.039 4.765 1.00 94.94 86 VAL A CA 1
ATOM 676 C C . VAL A 1 86 ? -8.970 -5.876 6.099 1.00 94.94 86 VAL A C 1
ATOM 678 O O . VAL A 1 86 ? -8.413 -5.258 7.002 1.00 94.94 86 VAL A O 1
ATOM 681 N N . SER A 1 87 ? -10.155 -6.451 6.268 1.00 93.25 87 SER A N 1
ATOM 682 C CA . SER A 1 87 ? -10.888 -6.430 7.533 1.00 93.25 87 SER A CA 1
ATOM 683 C C . SER A 1 87 ? -10.342 -7.447 8.544 1.00 93.25 87 SER A C 1
ATOM 685 O O . SER A 1 87 ? -9.762 -8.482 8.196 1.00 93.25 87 SER A O 1
ATOM 687 N N . ARG A 1 88 ? -10.534 -7.184 9.839 1.00 89.50 88 ARG A N 1
ATOM 688 C CA . ARG A 1 88 ? -10.179 -8.107 10.934 1.00 89.50 88 ARG A CA 1
ATOM 689 C C . ARG A 1 88 ? -11.071 -9.342 10.956 1.00 89.50 88 ARG A C 1
ATOM 691 O O . ARG A 1 88 ? -10.578 -10.432 11.235 1.00 89.50 88 ARG A O 1
ATOM 698 N N . ALA A 1 89 ? -12.344 -9.164 10.619 1.00 86.62 89 ALA A N 1
ATOM 699 C CA . ALA A 1 89 ? -13.359 -10.205 10.564 1.00 86.62 89 ALA A CA 1
ATOM 700 C C . ALA A 1 89 ? -14.088 -10.183 9.209 1.00 86.62 89 ALA A C 1
ATOM 702 O O . ALA A 1 89 ? -14.174 -9.125 8.577 1.00 86.62 89 ALA A O 1
ATOM 703 N N . PRO A 1 90 ? -14.604 -11.329 8.742 1.00 84.06 90 PRO A N 1
ATOM 704 C CA . PRO A 1 90 ? -15.423 -11.374 7.536 1.00 84.06 90 PRO A CA 1
ATOM 705 C C . PRO A 1 90 ? -16.718 -10.568 7.704 1.00 84.06 90 PRO A C 1
ATOM 707 O O . PRO A 1 90 ? -17.211 -10.386 8.818 1.00 84.06 90 PRO A O 1
ATOM 710 N N . GLY A 1 91 ? -17.276 -10.082 6.593 1.00 72.94 91 GLY A N 1
ATOM 711 C CA . GLY A 1 91 ? -18.571 -9.385 6.582 1.00 72.94 91 GLY A CA 1
ATOM 712 C C . GLY A 1 91 ? -18.537 -7.912 7.013 1.00 72.94 91 GLY A C 1
ATOM 713 O O . GLY A 1 91 ? -19.588 -7.269 7.053 1.00 72.94 91 GLY A O 1
ATOM 714 N N . VAL A 1 92 ? -17.354 -7.352 7.287 1.00 71.69 92 VAL A N 1
ATOM 715 C CA . VAL A 1 92 ? -17.170 -5.907 7.492 1.00 71.69 92 VAL A CA 1
ATOM 716 C C . VAL A 1 92 ? -17.390 -5.180 6.165 1.00 71.69 92 VAL A C 1
ATOM 718 O O . VAL A 1 92 ? -16.742 -5.480 5.162 1.00 71.69 92 VAL A O 1
ATOM 721 N N . ARG A 1 93 ? -18.306 -4.209 6.147 1.00 67.00 93 ARG A N 1
ATOM 722 C CA . ARG A 1 93 ? -18.599 -3.404 4.954 1.00 67.00 93 ARG A CA 1
ATOM 723 C C . ARG A 1 93 ? -17.678 -2.188 4.894 1.00 67.00 93 ARG A C 1
ATOM 725 O O . ARG A 1 93 ? -17.788 -1.296 5.730 1.00 67.00 93 ARG A O 1
ATOM 732 N N . ALA A 1 94 ? -16.827 -2.123 3.874 1.00 63.31 94 ALA A N 1
ATOM 733 C CA . ALA A 1 94 ? -16.083 -0.911 3.543 1.00 63.31 94 ALA A CA 1
ATOM 734 C C . ALA A 1 94 ? -16.941 0.036 2.683 1.00 63.31 94 ALA A C 1
ATOM 736 O O . ALA A 1 94 ? -17.676 -0.411 1.797 1.00 63.31 94 ALA A O 1
ATOM 737 N N . VAL A 1 95 ? -16.839 1.348 2.927 1.00 62.78 95 VAL A N 1
ATOM 738 C CA . VAL A 1 95 ? -17.399 2.371 2.028 1.00 62.78 95 VAL A CA 1
ATOM 739 C C . VAL A 1 95 ? -16.641 2.280 0.703 1.00 62.78 95 VAL A C 1
ATOM 741 O O . VAL A 1 95 ? -15.419 2.386 0.690 1.00 62.78 95 VAL A O 1
ATOM 744 N N . HIS A 1 96 ? -17.356 2.092 -0.403 1.00 62.88 96 HIS A N 1
ATOM 745 C CA . HIS A 1 96 ? -16.791 1.985 -1.749 1.00 62.88 96 HIS A CA 1
ATOM 746 C C . HIS A 1 96 ? -17.421 3.048 -2.649 1.00 62.88 96 HIS A C 1
ATOM 748 O O . HIS A 1 96 ? -18.597 3.365 -2.466 1.00 62.88 96 HIS A O 1
ATOM 754 N N . TYR A 1 97 ? -16.710 3.544 -3.667 1.00 53.31 97 TYR A N 1
ATOM 755 C CA . TYR A 1 97 ? -17.273 4.526 -4.612 1.00 53.31 97 TYR A CA 1
ATOM 756 C C . TYR A 1 97 ? -18.552 4.021 -5.312 1.00 53.31 97 TYR A C 1
ATOM 758 O O . TYR A 1 97 ? -19.423 4.811 -5.665 1.00 53.31 97 TYR A O 1
ATOM 766 N N . ALA A 1 98 ? -18.693 2.698 -5.466 1.00 42.91 98 ALA A N 1
ATOM 767 C CA . ALA A 1 98 ? -19.893 2.060 -6.018 1.00 42.91 98 ALA A CA 1
ATOM 768 C C . ALA A 1 98 ? -21.093 2.022 -5.042 1.00 42.91 98 ALA A C 1
ATOM 770 O O . ALA A 1 98 ? -22.196 1.683 -5.453 1.00 42.91 98 ALA A O 1
ATOM 771 N N . ASN A 1 99 ? -20.897 2.375 -3.766 1.00 50.78 99 ASN A N 1
ATOM 772 C CA . ASN A 1 99 ? -21.915 2.410 -2.711 1.00 50.78 99 ASN A CA 1
ATOM 773 C C . ASN A 1 99 ? -21.975 3.803 -2.052 1.00 50.78 99 ASN A C 1
ATOM 775 O O . ASN A 1 99 ? -21.832 3.942 -0.838 1.00 50.78 99 ASN A O 1
ATOM 779 N N . GLN A 1 100 ? -22.248 4.839 -2.855 1.00 50.66 100 GLN A N 1
ATOM 780 C CA . GLN A 1 100 ? -22.330 6.251 -2.425 1.00 50.66 100 GLN A CA 1
ATOM 781 C C . GLN A 1 100 ? -23.349 6.526 -1.298 1.00 50.66 100 GLN A C 1
ATOM 783 O O . GLN A 1 100 ? -23.321 7.583 -0.670 1.00 50.66 100 GLN A O 1
ATOM 788 N N . HIS A 1 101 ? -24.268 5.592 -1.036 1.00 48.62 101 HIS A N 1
ATOM 789 C CA . HIS A 1 101 ? -25.287 5.717 0.007 1.00 48.62 101 HIS A CA 1
ATOM 790 C C . HIS A 1 101 ? -24.838 5.216 1.386 1.00 48.62 101 HIS A C 1
ATOM 792 O O . HIS A 1 101 ? -25.518 5.494 2.375 1.00 48.62 101 HIS A O 1
ATOM 798 N N . TYR A 1 102 ? -23.713 4.499 1.487 1.00 54.16 102 TYR A N 1
ATOM 799 C CA . TYR A 1 102 ? -23.187 4.065 2.778 1.00 54.16 102 TYR A CA 1
ATOM 800 C C . TYR A 1 102 ? -22.388 5.206 3.413 1.00 54.16 102 TYR A C 1
ATOM 802 O O . TYR A 1 102 ? -21.231 5.442 3.079 1.00 54.16 102 TYR A O 1
ATOM 810 N N . LYS A 1 103 ? -23.033 5.937 4.324 1.00 59.03 103 LYS A N 1
ATOM 811 C CA . LYS A 1 103 ? -22.368 6.924 5.176 1.00 59.03 103 LYS A CA 1
ATOM 812 C C . LYS A 1 103 ? -21.929 6.234 6.456 1.00 59.03 103 LYS A C 1
ATOM 814 O O . LYS A 1 103 ? -22.755 5.626 7.137 1.00 59.03 103 LYS A O 1
ATOM 819 N N . ALA A 1 104 ? -20.647 6.341 6.785 1.00 61.72 104 ALA A N 1
ATOM 820 C CA . ALA A 1 104 ? -20.174 5.943 8.100 1.00 61.72 104 ALA A CA 1
ATOM 821 C C . ALA A 1 104 ? -20.953 6.708 9.182 1.00 61.72 104 ALA A C 1
ATOM 823 O O . ALA A 1 104 ? -21.271 7.886 9.003 1.00 61.72 104 ALA A O 1
ATOM 824 N N . ALA A 1 105 ? -21.279 6.037 10.289 1.00 63.31 105 ALA A N 1
ATOM 825 C CA . ALA A 1 105 ? -22.104 6.615 11.354 1.00 63.31 105 ALA A CA 1
ATOM 826 C C . ALA A 1 105 ? -21.469 7.868 11.987 1.00 63.31 105 ALA A C 1
ATOM 828 O O . ALA A 1 105 ? -22.178 8.749 12.462 1.00 63.31 105 ALA A O 1
ATOM 829 N N . ASP A 1 106 ? -20.139 7.964 11.940 1.00 66.94 106 ASP A N 1
ATOM 830 C CA . ASP A 1 106 ? -19.348 9.107 12.406 1.00 66.94 106 ASP A CA 1
ATOM 831 C C . ASP A 1 106 ? -19.207 10.236 11.361 1.00 66.94 106 ASP A C 1
ATOM 833 O O . ASP A 1 106 ? -18.546 11.239 11.621 1.00 66.94 106 ASP A O 1
ATOM 837 N N . GLY A 1 107 ? -19.779 10.076 10.161 1.00 65.00 107 GLY A N 1
ATOM 838 C CA . GLY A 1 107 ? -19.690 11.034 9.056 1.00 65.00 107 GLY A CA 1
ATOM 839 C C . GLY A 1 107 ? -18.312 11.153 8.388 1.00 65.00 107 GLY A C 1
ATOM 840 O O . GLY A 1 107 ? -18.185 11.918 7.432 1.00 65.00 107 GLY A O 1
ATOM 841 N N . THR A 1 108 ? -17.296 10.411 8.843 1.00 69.00 108 THR A N 1
ATOM 842 C CA . THR A 1 108 ? -15.911 10.490 8.336 1.00 69.00 108 THR A CA 1
ATOM 843 C C . THR A 1 108 ? -15.399 9.160 7.784 1.00 69.00 108 THR A C 1
ATOM 845 O O . THR A 1 108 ? -14.564 9.150 6.887 1.00 69.00 108 THR A O 1
ATOM 848 N N . GLY A 1 109 ? -15.896 8.025 8.276 1.00 72.56 109 GLY A N 1
ATOM 849 C CA . GLY A 1 109 ? -15.358 6.701 7.956 1.00 72.56 109 GLY A CA 1
ATOM 850 C C . GLY A 1 109 ? -14.083 6.358 8.722 1.00 72.56 109 GLY A C 1
ATOM 851 O O . GLY A 1 109 ? -13.525 5.289 8.498 1.00 72.56 109 GLY A O 1
ATOM 852 N N . LEU A 1 110 ? -13.628 7.218 9.639 1.00 82.44 110 LEU A N 1
ATOM 853 C CA . LEU A 1 110 ? -12.411 6.990 10.415 1.00 82.44 110 LEU A CA 1
ATOM 854 C C . LEU A 1 110 ? -12.574 5.836 11.410 1.00 82.44 110 LEU A C 1
ATOM 856 O O . LEU A 1 110 ? -11.654 5.044 11.589 1.00 82.44 110 LEU A O 1
ATOM 860 N N . SER A 1 111 ? -13.752 5.701 12.023 1.00 80.88 111 SER A N 1
ATOM 861 C CA . SER A 1 111 ? -14.078 4.563 12.896 1.00 80.88 111 SER A CA 1
ATOM 862 C C . SER A 1 111 ? -13.976 3.216 12.181 1.00 80.88 111 SER A C 1
ATOM 864 O O . SER A 1 111 ? -13.619 2.224 12.812 1.00 80.88 111 SER A O 1
ATOM 866 N N . ALA A 1 112 ? -14.183 3.173 10.858 1.00 82.44 112 ALA A N 1
ATOM 867 C CA . ALA A 1 112 ? -14.060 1.938 10.089 1.00 82.44 112 ALA A CA 1
ATOM 868 C C . ALA A 1 112 ? -12.635 1.361 10.134 1.00 82.44 112 ALA A C 1
ATOM 870 O O . ALA A 1 112 ? -12.472 0.154 9.985 1.00 82.44 112 ALA A O 1
ATOM 871 N N . LEU A 1 113 ? -11.602 2.177 10.401 1.00 88.50 113 LEU A N 1
ATOM 872 C CA . LEU A 1 113 ? -10.228 1.686 10.555 1.00 88.50 113 LEU A CA 1
ATOM 873 C C . LEU A 1 113 ? -10.065 0.738 11.751 1.00 88.50 113 LEU A C 1
ATOM 875 O O . LEU A 1 113 ? -9.178 -0.115 11.713 1.00 88.50 113 LEU A O 1
ATOM 879 N N . SER A 1 114 ? -10.922 0.829 12.772 1.00 89.38 114 SER A N 1
ATOM 880 C CA . SER A 1 114 ? -10.922 -0.107 13.905 1.00 89.38 114 SER A CA 1
ATOM 881 C C . SER A 1 114 ? -11.207 -1.546 13.458 1.00 89.38 114 SER A C 1
ATOM 883 O O . SER A 1 114 ? -10.611 -2.496 13.978 1.00 89.38 114 SER A O 1
ATOM 885 N N . ASP A 1 115 ? -12.046 -1.702 12.433 1.00 89.44 115 ASP A N 1
ATOM 886 C CA . ASP A 1 115 ? -12.427 -2.996 11.867 1.00 89.44 115 ASP A CA 1
ATOM 887 C C . ASP A 1 115 ? -11.425 -3.513 10.827 1.00 89.44 115 ASP A C 1
ATOM 889 O O . ASP A 1 115 ? -11.540 -4.652 10.363 1.00 89.44 115 ASP A O 1
ATOM 893 N N . LEU A 1 116 ? -10.421 -2.712 10.457 1.00 92.81 116 LEU A N 1
ATOM 894 C CA . LEU A 1 116 ? -9.417 -3.069 9.460 1.00 92.81 116 LEU A CA 1
ATOM 895 C C . LEU A 1 116 ? -8.163 -3.654 10.111 1.00 92.81 116 LEU A C 1
ATOM 897 O O . LEU A 1 116 ? -7.617 -3.142 11.082 1.00 92.81 116 LEU A O 1
ATOM 901 N N . ALA A 1 117 ? -7.693 -4.763 9.554 1.00 94.69 117 ALA A N 1
ATOM 902 C CA . ALA A 1 117 ? -6.408 -5.371 9.856 1.00 94.69 117 ALA A CA 1
ATOM 903 C C . ALA A 1 117 ? -5.267 -4.713 9.070 1.00 94.69 117 ALA A C 1
ATOM 905 O O . ALA A 1 117 ? -4.173 -4.563 9.613 1.00 94.69 117 ALA A O 1
ATOM 906 N N . VAL A 1 118 ? -5.516 -4.344 7.809 1.00 97.00 118 VAL A N 1
ATOM 907 C CA . VAL A 1 118 ? -4.521 -3.754 6.903 1.00 97.00 118 VAL A CA 1
ATOM 908 C C . VAL A 1 118 ? -5.152 -2.639 6.072 1.00 97.00 118 VAL A C 1
ATOM 910 O O . VAL A 1 118 ? -6.280 -2.785 5.603 1.00 97.00 118 VAL A O 1
ATOM 913 N N . ILE A 1 119 ? -4.400 -1.562 5.863 1.00 97.19 119 ILE A N 1
ATOM 914 C CA . ILE A 1 119 ? -4.635 -0.527 4.852 1.00 97.19 119 ILE A CA 1
ATOM 915 C C . ILE A 1 119 ? -3.390 -0.420 3.966 1.00 97.19 119 ILE A C 1
ATOM 917 O O . ILE A 1 119 ? -2.266 -0.556 4.459 1.00 97.19 119 ILE A O 1
ATOM 921 N N . SER A 1 120 ? -3.561 -0.219 2.662 1.00 98.19 120 SER A N 1
ATOM 922 C CA . SER A 1 120 ? -2.415 -0.191 1.755 1.00 98.19 120 SER A CA 1
ATOM 923 C C . SER A 1 120 ? -2.628 0.601 0.475 1.00 98.19 120 SER A C 1
ATOM 925 O O . SER A 1 120 ? -3.755 0.758 0.010 1.00 98.19 120 SER A O 1
ATOM 927 N N . GLU A 1 121 ? -1.497 1.029 -0.080 1.00 98.19 121 GLU A N 1
ATOM 928 C CA . GLU A 1 121 ? -1.348 1.728 -1.357 1.00 98.19 121 GLU A CA 1
ATOM 929 C C . GLU A 1 121 ? -0.404 0.948 -2.265 1.00 98.19 121 GLU A C 1
ATOM 931 O O . GLU A 1 121 ? 0.572 0.360 -1.783 1.00 98.19 121 GLU A O 1
ATOM 936 N N . LEU A 1 122 ? -0.665 0.968 -3.569 1.00 97.81 122 LEU A N 1
ATOM 937 C CA . LEU A 1 122 ? 0.158 0.337 -4.588 1.00 97.81 122 LEU A CA 1
ATOM 938 C C . LEU A 1 122 ? 0.661 1.380 -5.589 1.00 97.81 122 LEU A C 1
ATOM 940 O O . LEU A 1 122 ? -0.105 2.119 -6.199 1.00 97.81 122 LEU A O 1
ATOM 944 N N . LYS A 1 123 ? 1.969 1.371 -5.837 1.00 96.56 123 LYS A N 1
ATOM 945 C CA . LYS A 1 123 ? 2.592 2.101 -6.940 1.00 96.56 123 LYS A CA 1
ATOM 946 C C . LYS A 1 123 ? 3.400 1.173 -7.812 1.00 96.56 123 LYS A C 1
ATOM 948 O O . LYS A 1 123 ? 4.156 0.342 -7.317 1.00 96.56 123 LYS A O 1
ATOM 953 N N . VAL A 1 124 ? 3.264 1.354 -9.118 1.00 95.75 124 VAL A N 1
ATOM 954 C CA . VAL A 1 124 ? 3.962 0.562 -10.126 1.00 95.75 124 VAL A CA 1
ATOM 955 C C . VAL A 1 124 ? 4.640 1.523 -11.088 1.00 95.75 124 VAL A C 1
ATOM 957 O O . VAL A 1 124 ? 3.977 2.371 -11.675 1.00 95.75 124 VAL A O 1
ATOM 960 N N . SER A 1 125 ? 5.963 1.448 -11.231 1.00 92.56 125 SER A N 1
ATOM 961 C CA . SER A 1 125 ? 6.698 2.506 -11.933 1.00 92.56 125 SER A CA 1
ATOM 962 C C . SER A 1 125 ? 6.420 2.571 -13.431 1.00 92.56 125 SER A C 1
ATOM 964 O O . SER A 1 125 ? 6.523 3.653 -14.003 1.00 92.56 125 SER A O 1
ATOM 966 N N . PHE A 1 126 ? 6.017 1.466 -14.063 1.00 89.56 126 PHE A N 1
ATOM 967 C CA . PHE A 1 126 ? 5.637 1.462 -15.476 1.00 89.56 126 PHE A CA 1
ATOM 968 C C . PHE A 1 126 ? 4.341 2.226 -15.786 1.00 89.56 126 PHE A C 1
ATOM 970 O O . PHE A 1 126 ? 4.186 2.728 -16.896 1.00 89.56 126 PHE A O 1
ATOM 977 N N . THR A 1 127 ? 3.403 2.348 -14.841 1.00 85.12 127 THR A N 1
ATOM 978 C CA . THR A 1 127 ? 2.081 2.938 -15.136 1.00 85.12 127 THR A CA 1
ATOM 979 C C . THR A 1 127 ? 2.141 4.447 -15.379 1.00 85.12 127 THR A C 1
ATOM 981 O O . THR A 1 127 ? 1.139 5.055 -15.753 1.00 85.12 127 THR A O 1
ATOM 984 N N . GLN A 1 128 ? 3.320 5.050 -15.212 1.00 81.12 128 GLN A N 1
ATOM 985 C CA . GLN A 1 128 ? 3.595 6.456 -15.458 1.00 81.12 128 GLN A CA 1
ATOM 986 C C . GLN A 1 128 ? 4.594 6.599 -16.604 1.00 81.12 128 GLN A C 1
ATOM 988 O O . GLN A 1 128 ? 5.695 6.055 -16.552 1.00 81.12 128 GLN A O 1
ATOM 993 N N . ALA A 1 129 ? 4.233 7.391 -17.617 1.00 72.62 129 ALA A N 1
ATOM 994 C CA . ALA A 1 129 ? 5.034 7.569 -18.833 1.00 72.62 129 ALA A CA 1
ATOM 995 C C . ALA A 1 129 ? 6.480 8.040 -18.569 1.00 72.62 129 ALA A C 1
ATOM 997 O O . ALA A 1 129 ? 7.380 7.770 -19.362 1.00 72.62 129 ALA A O 1
ATOM 998 N N . GLY A 1 130 ? 6.703 8.756 -17.462 1.00 77.69 130 GLY A N 1
ATOM 999 C CA . GLY A 1 130 ? 8.007 9.266 -17.044 1.00 77.69 130 GLY A CA 1
ATOM 1000 C C . GLY A 1 130 ? 8.685 8.457 -15.940 1.00 77.69 130 GLY A C 1
ATOM 1001 O O . GLY A 1 130 ? 9.678 8.939 -15.405 1.00 77.69 130 GLY A O 1
ATOM 1002 N N . GLY A 1 131 ? 8.181 7.272 -15.589 1.00 82.31 131 GLY A N 1
ATOM 1003 C CA . GLY A 1 131 ? 8.560 6.586 -14.357 1.00 82.31 131 GLY A CA 1
ATOM 1004 C C . GLY A 1 131 ? 7.918 7.216 -13.118 1.00 82.31 131 GLY A C 1
ATOM 1005 O O . GLY A 1 131 ? 7.251 8.245 -13.192 1.00 82.31 131 GLY A O 1
ATOM 1006 N N . LEU A 1 132 ? 8.115 6.570 -11.969 1.00 88.19 132 LEU A N 1
ATOM 1007 C CA . LEU A 1 132 ? 7.435 6.935 -10.729 1.00 88.19 132 LEU A CA 1
ATOM 1008 C C . LEU A 1 132 ? 8.036 8.193 -10.085 1.00 88.19 132 LEU A C 1
ATOM 1010 O O . LEU A 1 132 ? 9.235 8.243 -9.795 1.00 88.19 132 LEU A O 1
ATOM 1014 N N . GLY A 1 133 ? 7.199 9.193 -9.805 1.00 90.12 133 GLY A N 1
ATOM 1015 C CA . GLY A 1 133 ? 7.598 10.413 -9.102 1.00 90.12 133 GLY A CA 1
ATOM 1016 C C . GLY A 1 133 ? 7.624 10.254 -7.577 1.00 90.12 133 GLY A C 1
ATOM 1017 O O . GLY A 1 133 ? 6.663 9.789 -6.971 1.00 90.12 133 GLY A O 1
ATOM 1018 N N . HIS A 1 134 ? 8.687 10.724 -6.911 1.00 92.50 134 HIS A N 1
ATOM 1019 C CA . HIS A 1 134 ? 8.770 10.654 -5.442 1.00 92.50 134 HIS A CA 1
ATOM 1020 C C . HIS A 1 134 ? 7.652 11.413 -4.721 1.00 92.50 134 HIS A C 1
ATOM 1022 O O . HIS A 1 134 ? 7.224 10.973 -3.660 1.00 92.50 134 HIS A O 1
ATOM 1028 N N . SER A 1 135 ? 7.198 12.547 -5.261 1.00 91.00 135 SER A N 1
ATOM 1029 C CA . SER A 1 135 ? 6.165 13.366 -4.616 1.00 91.00 135 SER A CA 1
ATOM 1030 C C . SER A 1 135 ? 4.849 12.606 -4.448 1.00 91.00 135 SER A C 1
ATOM 1032 O O . SER A 1 135 ? 4.235 12.692 -3.392 1.00 91.00 135 SER A O 1
ATOM 1034 N N . GLU A 1 136 ? 4.457 11.814 -5.445 1.00 90.62 136 GLU A N 1
ATOM 1035 C CA . GLU A 1 136 ? 3.213 11.038 -5.413 1.00 90.62 136 GLU A CA 1
ATOM 1036 C C . GLU A 1 136 ? 3.316 9.850 -4.453 1.00 90.62 136 GLU A C 1
ATOM 1038 O O . GLU A 1 136 ? 2.421 9.606 -3.652 1.00 90.62 136 GLU A O 1
ATOM 1043 N N . VAL A 1 137 ? 4.451 9.147 -4.461 1.00 94.88 137 VAL A N 1
ATOM 1044 C CA . VAL A 1 137 ? 4.690 8.028 -3.534 1.00 94.88 137 VAL A CA 1
ATOM 1045 C C . VAL A 1 137 ? 4.710 8.505 -2.081 1.00 94.88 137 VAL A C 1
ATOM 1047 O O . VAL A 1 137 ? 4.170 7.856 -1.187 1.00 94.88 137 VAL A O 1
ATOM 1050 N N . VAL A 1 138 ? 5.309 9.669 -1.842 1.00 94.94 138 VAL A N 1
ATOM 1051 C CA . VAL A 1 138 ? 5.313 10.326 -0.535 1.00 94.94 138 VAL A CA 1
ATOM 1052 C C . VAL A 1 138 ? 3.916 10.793 -0.131 1.00 94.94 138 VAL A C 1
ATOM 1054 O O . VAL A 1 138 ? 3.570 10.679 1.042 1.00 94.94 138 VAL A O 1
ATOM 1057 N N . GLN A 1 139 ? 3.107 11.296 -1.066 1.00 94.44 139 GLN A N 1
ATOM 1058 C CA . 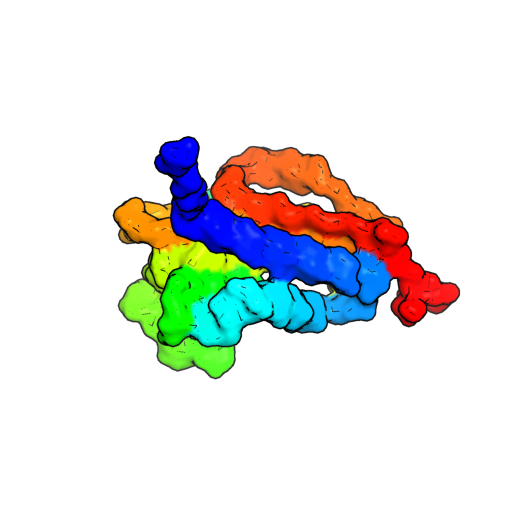GLN A 1 139 ? 1.724 11.685 -0.790 1.00 94.44 139 GLN A CA 1
ATOM 1059 C C . GLN A 1 139 ? 0.907 10.489 -0.286 1.00 94.44 139 GLN A C 1
ATOM 1061 O O . GLN A 1 139 ? 0.159 10.626 0.680 1.00 94.44 139 GLN A O 1
ATOM 1066 N N . ASP A 1 140 ? 1.108 9.303 -0.859 1.00 95.75 140 ASP A N 1
ATOM 1067 C CA . ASP A 1 140 ? 0.449 8.081 -0.395 1.00 95.75 140 ASP A CA 1
ATOM 1068 C C . ASP A 1 140 ? 0.989 7.577 0.950 1.00 95.75 140 ASP A C 1
ATOM 1070 O O . ASP A 1 140 ? 0.213 7.140 1.802 1.00 95.75 140 ASP A O 1
ATOM 1074 N N . ALA A 1 141 ? 2.287 7.736 1.222 1.00 96.50 141 ALA A N 1
ATOM 1075 C CA . ALA A 1 141 ? 2.824 7.495 2.562 1.00 96.50 141 ALA A CA 1
ATOM 1076 C C . ALA A 1 141 ? 2.207 8.446 3.609 1.00 96.50 141 ALA A C 1
ATOM 1078 O O . ALA A 1 141 ? 1.791 8.013 4.686 1.00 96.50 141 ALA A O 1
ATOM 1079 N N . ALA A 1 142 ? 2.100 9.736 3.273 1.00 95.12 142 ALA A N 1
ATOM 1080 C CA . ALA A 1 142 ? 1.479 10.765 4.103 1.00 95.12 142 ALA A CA 1
ATOM 1081 C C . ALA A 1 142 ? -0.011 10.492 4.329 1.00 95.12 142 ALA A C 1
ATOM 1083 O O . ALA A 1 142 ? -0.509 10.695 5.435 1.00 95.12 142 ALA A O 1
ATOM 1084 N N . LYS A 1 143 ? -0.711 9.964 3.320 1.00 95.31 143 LYS A N 1
ATOM 1085 C CA . LYS A 1 143 ? -2.113 9.536 3.412 1.00 95.31 143 LYS A CA 1
ATOM 1086 C C . LYS A 1 143 ? -2.289 8.464 4.477 1.00 95.31 143 LYS A C 1
ATOM 1088 O O . LYS A 1 143 ? -3.112 8.624 5.376 1.00 95.31 143 LYS A O 1
ATOM 1093 N N . LEU A 1 144 ? -1.483 7.405 4.419 1.00 96.75 144 LEU A N 1
ATOM 1094 C CA . LEU A 1 144 ? -1.518 6.325 5.405 1.00 96.75 144 LEU A CA 1
ATOM 1095 C C . LEU A 1 144 ? -1.150 6.826 6.809 1.00 96.75 144 LEU A C 1
ATOM 1097 O O . LEU A 1 144 ? -1.841 6.506 7.777 1.00 96.75 144 LEU A O 1
ATOM 1101 N N . ALA A 1 145 ? -0.104 7.647 6.923 1.00 95.69 145 ALA A N 1
ATOM 1102 C CA . ALA A 1 145 ? 0.337 8.222 8.192 1.00 95.69 145 ALA A CA 1
ATOM 1103 C C . ALA A 1 145 ? -0.751 9.092 8.842 1.00 95.69 145 ALA A C 1
ATOM 1105 O O . ALA A 1 145 ? -1.049 8.930 10.027 1.00 95.69 145 ALA A O 1
ATOM 1106 N N . PHE A 1 146 ? -1.388 9.955 8.047 1.00 94.38 146 PHE A N 1
ATOM 1107 C CA . PHE A 1 146 ? -2.489 10.816 8.469 1.00 94.38 146 PHE A CA 1
ATOM 1108 C C . PHE A 1 146 ? -3.665 10.008 9.010 1.00 94.38 146 PHE A C 1
ATOM 1110 O O . PHE A 1 146 ? -4.127 10.261 10.121 1.00 94.38 146 PHE A O 1
ATOM 1117 N N . LEU A 1 147 ? -4.103 8.985 8.274 1.00 93.75 147 LEU A N 1
ATOM 1118 C CA . LEU A 1 147 ? -5.213 8.139 8.706 1.00 93.75 147 LEU A CA 1
ATOM 1119 C C . LEU A 1 147 ? -4.911 7.410 10.022 1.00 93.75 147 LEU A C 1
ATOM 1121 O O . LEU A 1 147 ? -5.768 7.365 10.903 1.00 93.75 147 LEU A O 1
ATOM 1125 N N . LEU A 1 148 ? -3.694 6.880 10.190 1.00 94.38 148 LEU A N 1
ATOM 1126 C CA . LEU A 1 148 ? -3.279 6.236 11.441 1.00 94.38 148 LEU A CA 1
ATOM 1127 C C . LEU A 1 148 ? -3.226 7.219 12.617 1.00 94.38 148 LEU A C 1
ATOM 1129 O O . LEU A 1 148 ? -3.637 6.874 13.725 1.00 94.38 148 LEU A O 1
ATOM 1133 N N . GLN A 1 149 ? -2.711 8.430 12.399 1.00 93.62 149 GLN A N 1
ATOM 1134 C CA . GLN A 1 149 ? -2.625 9.457 13.436 1.00 93.62 149 GLN A CA 1
ATOM 1135 C C . GLN A 1 149 ? -4.012 9.895 13.899 1.00 93.62 149 GLN A C 1
ATOM 1137 O O . GLN A 1 149 ? -4.286 9.875 15.101 1.00 93.62 149 GLN A O 1
ATOM 1142 N N . GLU A 1 150 ? -4.890 10.244 12.961 1.00 91.62 150 GLU A N 1
ATOM 1143 C CA . GLU A 1 150 ? -6.237 10.696 13.295 1.00 91.62 150 GLU A CA 1
ATOM 1144 C C . GLU A 1 150 ? -7.051 9.570 13.932 1.00 91.62 150 GLU A C 1
ATOM 1146 O O . GLU A 1 150 ? -7.732 9.796 14.933 1.00 91.62 150 GLU A O 1
ATOM 1151 N N . HIS A 1 151 ? -6.919 8.332 13.446 1.00 91.88 151 HIS A N 1
ATOM 1152 C CA . HIS A 1 151 ? -7.595 7.189 14.055 1.00 91.88 151 HIS A CA 1
ATOM 1153 C C . HIS A 1 151 ? -7.112 6.942 15.487 1.00 91.88 151 HIS A C 1
ATOM 1155 O O . HIS A 1 151 ? -7.940 6.750 16.374 1.00 91.88 151 HIS A O 1
ATOM 1161 N N . ARG A 1 152 ? -5.799 7.003 15.748 1.00 92.94 152 ARG A N 1
ATOM 1162 C CA . ARG A 1 152 ? -5.239 6.872 17.104 1.00 92.94 152 ARG A CA 1
ATOM 1163 C C . ARG A 1 152 ? -5.710 7.988 18.033 1.00 92.94 152 ARG A C 1
ATOM 1165 O O . ARG A 1 152 ? -5.969 7.731 19.202 1.00 92.94 152 ARG A O 1
ATOM 1172 N N . ARG A 1 153 ? -5.825 9.218 17.529 1.00 91.00 153 ARG A N 1
ATOM 1173 C CA . ARG A 1 153 ? -6.323 10.359 18.306 1.00 91.00 153 ARG A CA 1
ATOM 1174 C C . ARG A 1 153 ? -7.801 10.200 18.660 1.00 91.00 153 ARG A C 1
ATOM 1176 O O . ARG A 1 153 ? -8.181 10.480 19.792 1.00 91.00 153 ARG A O 1
ATOM 1183 N N . ALA A 1 154 ? -8.618 9.778 17.699 1.00 87.94 154 ALA A N 1
ATOM 1184 C CA . ALA A 1 154 ? -10.056 9.611 17.880 1.00 87.94 154 ALA A CA 1
ATOM 1185 C C . ALA A 1 154 ? -10.414 8.343 18.675 1.00 87.94 154 ALA A C 1
ATOM 1187 O O . ALA A 1 154 ? -11.394 8.348 19.414 1.00 87.94 154 ALA A O 1
ATOM 1188 N N . ASN A 1 155 ? -9.617 7.278 18.548 1.00 88.81 155 ASN A N 1
ATOM 1189 C CA . ASN A 1 155 ? -9.867 5.968 19.150 1.00 88.81 155 ASN A CA 1
ATOM 1190 C C . ASN A 1 155 ? -8.575 5.385 19.775 1.00 88.81 155 ASN A C 1
ATOM 1192 O O . ASN A 1 155 ? -8.002 4.440 19.225 1.00 88.81 155 ASN A O 1
ATOM 1196 N N . PRO A 1 156 ? -8.093 5.920 20.917 1.00 89.62 156 PRO A N 1
ATOM 1197 C CA . PRO A 1 156 ? -6.798 5.533 21.497 1.00 89.62 156 PRO A CA 1
ATOM 1198 C C . PRO A 1 156 ? -6.683 4.049 21.860 1.00 89.62 156 PRO A C 1
ATOM 1200 O O . PRO A 1 156 ? -5.630 3.446 21.669 1.00 89.62 156 PRO A O 1
ATOM 1203 N N . GLU A 1 157 ? -7.784 3.456 22.325 1.00 91.44 157 GLU A N 1
ATOM 1204 C CA . GLU A 1 157 ? -7.853 2.048 22.738 1.00 91.44 157 GLU A CA 1
ATOM 1205 C C . GLU A 1 157 ? -8.153 1.091 21.572 1.00 91.44 157 GLU A C 1
ATOM 1207 O O . GLU A 1 157 ? -8.105 -0.130 21.730 1.00 91.44 157 GLU A O 1
ATOM 1212 N N . ALA A 1 158 ? -8.495 1.621 20.391 1.00 89.69 158 ALA A N 1
ATOM 1213 C CA . ALA A 1 158 ? -8.852 0.792 19.251 1.00 89.69 158 ALA A CA 1
ATOM 1214 C C . ALA A 1 158 ? -7.607 0.211 18.561 1.00 89.69 158 ALA A C 1
ATOM 1216 O O . ALA A 1 158 ? -6.584 0.894 18.399 1.00 89.69 158 ALA A O 1
ATOM 1217 N N . PRO A 1 159 ? -7.686 -1.043 18.081 1.00 91.19 159 PRO A N 1
ATOM 1218 C CA . PRO A 1 159 ? -6.568 -1.675 17.407 1.00 91.19 159 PRO A CA 1
ATOM 1219 C C . PRO A 1 159 ? -6.278 -0.965 16.079 1.00 91.19 159 PRO A C 1
ATOM 1221 O O . PRO A 1 159 ? -7.152 -0.804 15.227 1.00 91.19 159 PRO A O 1
ATOM 1224 N N . GLN A 1 160 ? -5.019 -0.583 15.870 1.00 93.25 160 GLN A N 1
ATOM 1225 C CA . GLN A 1 160 ? -4.589 0.088 14.642 1.00 93.25 160 GLN A CA 1
ATOM 1226 C C . GLN A 1 160 ? -4.422 -0.918 13.491 1.00 93.25 160 GLN A C 1
ATOM 1228 O O . GLN A 1 160 ? -3.917 -2.028 13.726 1.00 93.25 160 GLN A O 1
ATOM 1233 N N . PRO A 1 161 ? -4.842 -0.591 12.257 1.00 95.12 161 PRO A N 1
ATOM 1234 C CA . PRO A 1 161 ? -4.489 -1.400 11.099 1.00 95.12 161 PRO A CA 1
ATOM 1235 C C . PRO A 1 161 ? 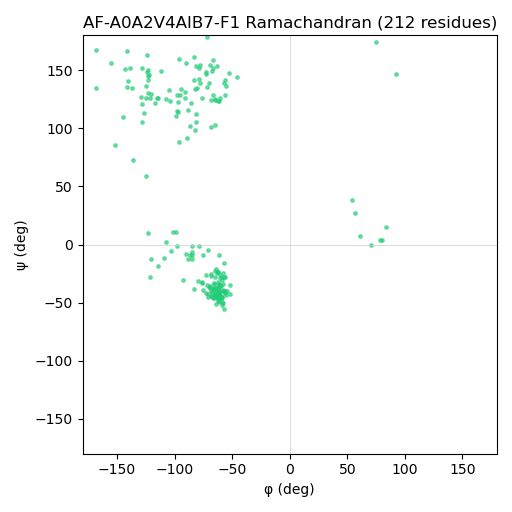-2.980 -1.312 10.843 1.00 95.12 161 PRO A C 1
ATOM 1237 O O . PRO A 1 161 ? -2.334 -0.309 11.149 1.00 95.12 161 PRO A O 1
ATOM 1240 N N . LEU A 1 162 ? -2.410 -2.360 10.254 1.00 97.31 162 LEU A N 1
ATOM 1241 C CA . LEU A 1 162 ? -1.088 -2.262 9.643 1.00 97.31 162 LEU A CA 1
ATOM 1242 C C . LEU A 1 162 ? -1.196 -1.392 8.386 1.00 97.31 162 LEU A C 1
ATOM 1244 O O . LEU A 1 162 ? -2.156 -1.541 7.632 1.00 97.31 162 LEU A O 1
ATOM 1248 N N . ALA A 1 163 ? -0.221 -0.518 8.147 1.00 98.12 163 ALA A N 1
ATOM 1249 C CA . ALA A 1 163 ? -0.185 0.322 6.955 1.00 98.12 163 ALA A CA 1
ATOM 1250 C C . ALA A 1 163 ? 0.999 -0.051 6.066 1.00 98.12 163 ALA A C 1
ATOM 1252 O O . ALA A 1 163 ? 2.141 -0.057 6.533 1.00 98.12 163 ALA A O 1
ATOM 1253 N N . TYR A 1 164 ? 0.725 -0.330 4.792 1.00 98.62 164 TYR A N 1
ATOM 1254 C CA . TYR A 1 164 ? 1.746 -0.687 3.810 1.00 98.62 164 TYR A CA 1
ATOM 1255 C C . TYR A 1 164 ? 1.696 0.216 2.583 1.00 98.62 164 TYR A C 1
ATOM 1257 O O . TYR A 1 164 ? 0.675 0.311 1.907 1.00 98.62 164 TYR A O 1
ATOM 1265 N N . LEU A 1 165 ? 2.834 0.818 2.256 1.00 98.44 165 LEU A N 1
ATOM 1266 C CA . LEU A 1 165 ? 3.075 1.417 0.952 1.00 98.44 165 LEU A CA 1
ATOM 1267 C C . LEU A 1 165 ? 3.855 0.404 0.115 1.00 98.44 165 LEU A C 1
ATOM 1269 O O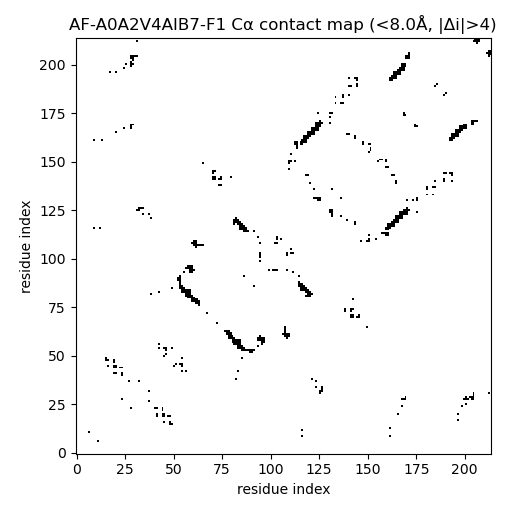 . LEU A 1 165 ? 4.990 0.070 0.451 1.00 98.44 165 LEU A O 1
ATOM 1273 N N . CYS A 1 166 ? 3.242 -0.093 -0.952 1.00 98.50 166 CYS A N 1
ATOM 1274 C CA . CYS A 1 166 ? 3.812 -1.116 -1.814 1.00 98.50 166 CYS A CA 1
ATOM 1275 C C . CYS A 1 166 ? 4.301 -0.480 -3.120 1.00 98.50 166 CYS A C 1
ATOM 1277 O O . CYS A 1 166 ? 3.520 0.158 -3.822 1.00 98.50 166 CYS A O 1
ATOM 1279 N N . VAL A 1 167 ? 5.580 -0.643 -3.462 1.00 98.06 167 VAL A N 1
ATOM 1280 C CA . VAL A 1 167 ? 6.183 -0.033 -4.657 1.00 98.06 167 VAL A CA 1
ATOM 1281 C C . VAL A 1 167 ? 6.872 -1.090 -5.517 1.00 98.06 167 VAL A C 1
ATOM 1283 O O . VAL A 1 167 ? 7.883 -1.669 -5.121 1.00 98.06 167 VAL A O 1
ATOM 1286 N N . LEU A 1 168 ? 6.338 -1.323 -6.714 1.00 97.38 168 LEU A N 1
ATOM 1287 C CA . LEU A 1 168 ? 6.923 -2.195 -7.728 1.00 97.38 168 LEU A CA 1
ATOM 1288 C C . LEU A 1 168 ? 7.679 -1.344 -8.750 1.00 97.38 168 LEU A C 1
ATOM 1290 O O . LEU A 1 168 ? 7.076 -0.613 -9.535 1.00 97.38 168 LEU A O 1
ATOM 1294 N N . ASP A 1 169 ? 9.004 -1.444 -8.751 1.00 96.31 169 ASP A N 1
ATOM 1295 C CA . ASP A 1 169 ? 9.845 -0.813 -9.759 1.00 96.31 169 ASP A CA 1
ATOM 1296 C C . ASP A 1 169 ? 10.061 -1.744 -10.960 1.00 96.31 169 ASP A C 1
ATOM 1298 O O . ASP A 1 169 ? 10.998 -2.543 -10.983 1.00 96.31 169 ASP A O 1
ATOM 1302 N N . ASN A 1 170 ? 9.199 -1.622 -11.967 1.00 95.06 170 ASN A N 1
ATOM 1303 C CA . ASN A 1 170 ? 9.253 -2.398 -13.206 1.00 95.06 170 ASN A CA 1
ATOM 1304 C C . ASN A 1 170 ? 9.345 -1.548 -14.481 1.00 95.06 170 ASN A C 1
ATOM 1306 O O . ASN A 1 170 ? 9.227 -2.077 -15.580 1.00 95.06 170 ASN A O 1
ATOM 1310 N N . HIS A 1 171 ? 9.564 -0.238 -14.381 1.00 93.75 171 HIS A N 1
ATOM 1311 C CA . HIS A 1 171 ? 9.677 0.610 -15.562 1.00 93.75 171 HIS A CA 1
ATOM 1312 C C . HIS A 1 171 ? 10.858 0.141 -16.445 1.00 93.75 171 HIS A C 1
ATOM 1314 O O . HIS A 1 171 ? 11.991 0.101 -15.955 1.00 93.75 171 HIS A O 1
ATOM 1320 N N . PRO A 1 172 ? 10.663 -0.138 -17.750 1.00 90.62 172 PRO A N 1
ATOM 1321 C CA . PRO A 1 172 ? 11.686 -0.741 -18.615 1.00 90.62 172 PRO A CA 1
ATOM 1322 C C . PRO A 1 172 ? 13.020 0.016 -18.643 1.00 90.62 172 PRO A C 1
ATOM 1324 O O . PRO A 1 172 ? 14.098 -0.571 -18.628 1.00 90.62 172 PRO A O 1
ATOM 1327 N N . ARG A 1 173 ? 12.948 1.354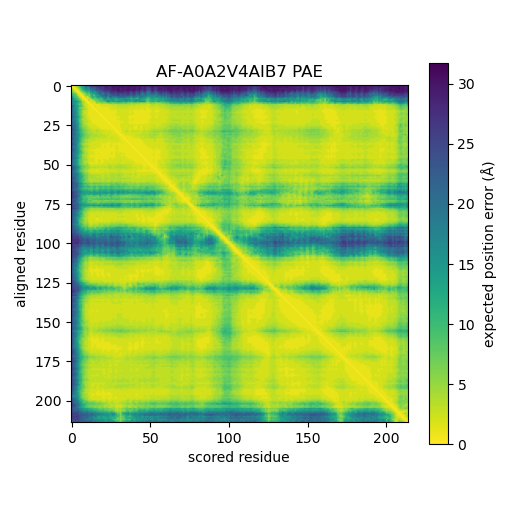 -18.653 1.00 89.44 173 ARG A N 1
ATOM 1328 C CA . ARG A 1 173 ? 14.111 2.238 -18.868 1.00 89.44 173 ARG A CA 1
ATOM 1329 C C . ARG A 1 173 ? 14.586 3.022 -17.644 1.00 89.44 173 ARG A C 1
ATOM 1331 O O . ARG A 1 173 ? 15.645 3.635 -17.700 1.00 89.44 173 ARG A O 1
ATOM 1338 N N . GLN A 1 174 ? 13.813 3.058 -16.562 1.00 90.25 174 GLN A N 1
ATOM 1339 C CA . GLN A 1 174 ? 14.057 3.976 -15.447 1.00 90.25 174 GLN A CA 1
ATOM 1340 C C . GLN A 1 174 ? 14.066 3.211 -14.140 1.00 90.25 174 GLN A C 1
ATOM 1342 O O . GLN A 1 174 ? 13.120 2.492 -13.847 1.00 90.25 174 GLN A O 1
ATOM 1347 N N . LYS A 1 175 ? 15.132 3.378 -13.356 1.00 91.62 175 LYS A N 1
ATOM 1348 C CA . LYS A 1 175 ? 15.236 2.771 -12.030 1.00 91.62 175 LYS A CA 1
ATOM 1349 C C . LYS A 1 175 ? 14.682 3.724 -10.986 1.00 91.62 175 LYS A C 1
ATOM 1351 O O . LYS A 1 175 ? 15.079 4.890 -10.939 1.00 91.62 175 LYS A O 1
ATOM 1356 N N . TYR A 1 176 ? 13.820 3.217 -10.122 1.00 94.31 176 TYR A N 1
ATOM 1357 C CA . TYR A 1 176 ? 13.305 3.982 -9.005 1.00 94.31 176 TYR A CA 1
ATOM 1358 C C . TYR A 1 176 ? 14.316 3.994 -7.850 1.00 94.31 176 TYR A C 1
ATOM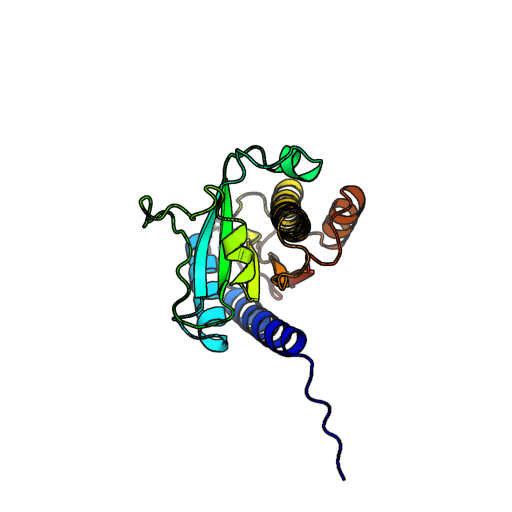 1360 O O . TYR A 1 176 ? 14.918 2.978 -7.500 1.00 94.31 176 TYR A O 1
ATOM 1368 N N . ARG A 1 177 ? 14.546 5.171 -7.259 1.00 94.12 177 ARG A N 1
ATOM 1369 C CA . ARG A 1 177 ? 15.577 5.377 -6.229 1.00 94.12 177 ARG A CA 1
ATOM 1370 C C . ARG A 1 177 ? 14.979 5.271 -4.828 1.00 94.12 177 ARG A C 1
ATOM 1372 O O . ARG A 1 177 ? 14.567 6.272 -4.246 1.00 94.12 177 ARG A O 1
ATOM 1379 N N . PHE A 1 178 ? 14.940 4.061 -4.277 1.00 95.06 178 PHE A N 1
ATOM 1380 C CA . PHE A 1 178 ? 14.336 3.808 -2.963 1.00 95.06 178 PHE A CA 1
ATOM 1381 C C . PHE A 1 178 ? 15.017 4.552 -1.808 1.00 95.06 178 PHE A C 1
ATOM 1383 O O . PHE A 1 178 ? 14.318 5.012 -0.910 1.00 95.06 178 PHE A O 1
ATOM 1390 N N . ASP A 1 179 ? 16.337 4.744 -1.847 1.00 94.94 179 ASP A N 1
ATOM 1391 C CA . ASP A 1 179 ? 17.046 5.494 -0.799 1.00 94.94 179 ASP A CA 1
ATOM 1392 C C . ASP A 1 179 ? 16.583 6.955 -0.747 1.00 94.94 179 ASP A C 1
ATOM 1394 O O . ASP A 1 179 ? 16.235 7.465 0.313 1.00 94.94 179 ASP A O 1
ATOM 1398 N N . THR A 1 180 ? 16.444 7.596 -1.911 1.00 94.69 180 THR A N 1
ATOM 1399 C CA . THR A 1 180 ? 15.925 8.968 -2.014 1.00 94.69 180 THR A CA 1
ATOM 1400 C C . THR A 1 180 ? 14.456 9.064 -1.593 1.00 94.69 180 THR A C 1
ATOM 1402 O O . THR A 1 180 ? 14.046 10.068 -1.009 1.00 94.69 180 THR A O 1
ATOM 1405 N N . LEU A 1 181 ? 13.646 8.026 -1.840 1.00 95.88 181 LEU A N 1
ATOM 1406 C CA . LEU A 1 181 ? 12.294 7.955 -1.281 1.00 95.88 181 LEU A CA 1
ATOM 1407 C C . LEU A 1 181 ? 12.339 7.913 0.254 1.00 95.88 181 LEU A C 1
ATOM 1409 O O . LEU A 1 181 ? 11.624 8.680 0.896 1.00 95.88 181 LEU A O 1
ATOM 1413 N N . ARG A 1 182 ? 13.176 7.049 0.841 1.00 95.50 182 ARG A N 1
ATOM 1414 C CA . ARG A 1 182 ? 13.314 6.925 2.301 1.00 95.50 182 ARG A CA 1
ATOM 1415 C C . ARG A 1 182 ? 13.770 8.241 2.930 1.00 95.50 182 ARG A C 1
ATOM 1417 O O . ARG A 1 182 ? 13.149 8.685 3.887 1.00 95.50 182 ARG A O 1
ATOM 1424 N N . GLU A 1 183 ? 14.771 8.906 2.355 1.00 95.75 183 GLU A N 1
ATOM 1425 C CA . GLU A 1 183 ? 15.226 10.237 2.790 1.00 95.75 183 GLU A CA 1
ATOM 1426 C C . GLU A 1 183 ? 14.082 11.261 2.798 1.00 95.75 183 GLU A C 1
ATOM 1428 O O . GLU A 1 183 ? 13.926 12.014 3.757 1.00 95.75 183 GLU A O 1
ATOM 1433 N N . ARG A 1 184 ? 13.237 11.266 1.759 1.00 94.94 184 ARG A N 1
ATOM 1434 C CA . ARG A 1 184 ? 12.070 12.159 1.681 1.00 94.94 184 ARG A CA 1
ATOM 1435 C C . ARG A 1 184 ? 10.990 11.820 2.703 1.00 94.94 184 ARG A C 1
ATOM 1437 O O . ARG A 1 184 ? 10.408 12.736 3.274 1.00 94.94 184 ARG A O 1
ATOM 1444 N N . MET A 1 185 ? 10.721 10.535 2.936 1.00 95.56 185 MET A N 1
ATOM 1445 C CA . MET A 1 185 ? 9.781 10.096 3.973 1.00 95.56 185 MET A CA 1
ATOM 1446 C C . MET A 1 185 ? 10.255 10.542 5.362 1.00 95.56 185 MET A C 1
ATOM 1448 O O . MET A 1 185 ? 9.460 11.089 6.120 1.00 95.56 185 MET A O 1
ATOM 1452 N N . VAL A 1 186 ? 11.552 10.399 5.654 1.00 95.69 186 VAL A N 1
ATOM 1453 C CA . VAL A 1 186 ? 12.170 10.880 6.901 1.00 95.69 186 VAL A CA 1
ATOM 1454 C C . VAL A 1 186 ? 12.079 12.401 7.016 1.00 95.69 186 VAL A C 1
ATOM 1456 O O . VAL A 1 186 ? 11.682 12.907 8.061 1.00 95.69 186 VAL A O 1
ATOM 1459 N N . ALA A 1 187 ? 12.386 13.141 5.947 1.00 94.31 187 ALA A N 1
ATOM 1460 C CA . ALA A 1 187 ? 12.315 14.605 5.942 1.00 94.31 187 ALA A CA 1
ATOM 1461 C C . ALA A 1 187 ? 10.895 15.153 6.182 1.00 94.31 187 ALA A C 1
ATOM 1463 O O . ALA A 1 187 ? 10.745 16.285 6.631 1.00 94.31 187 ALA A O 1
ATOM 1464 N N . LEU A 1 188 ? 9.863 14.361 5.882 1.00 92.69 188 LEU A N 1
ATOM 1465 C CA . LEU A 1 188 ? 8.452 14.680 6.134 1.00 92.69 188 LEU A CA 1
ATOM 1466 C C . LEU A 1 188 ? 7.907 14.031 7.410 1.00 92.69 188 LEU A C 1
ATOM 1468 O O . LEU A 1 188 ? 6.692 14.019 7.628 1.00 92.69 188 LEU A O 1
ATOM 1472 N N . GLU A 1 189 ? 8.806 13.476 8.223 1.00 95.06 189 GLU A N 1
ATOM 1473 C CA . GLU A 1 189 ? 8.515 12.848 9.509 1.00 95.06 189 GLU A CA 1
ATOM 1474 C C . GLU A 1 189 ? 7.489 11.709 9.405 1.00 95.06 189 GLU A C 1
ATOM 1476 O O . GLU A 1 189 ? 6.779 11.413 10.365 1.00 95.06 189 GLU A O 1
ATOM 1481 N N . ILE A 1 190 ? 7.397 11.049 8.244 1.00 95.00 190 ILE A N 1
ATOM 1482 C CA . ILE A 1 190 ? 6.497 9.912 8.048 1.00 95.00 190 ILE A CA 1
ATOM 1483 C C . ILE A 1 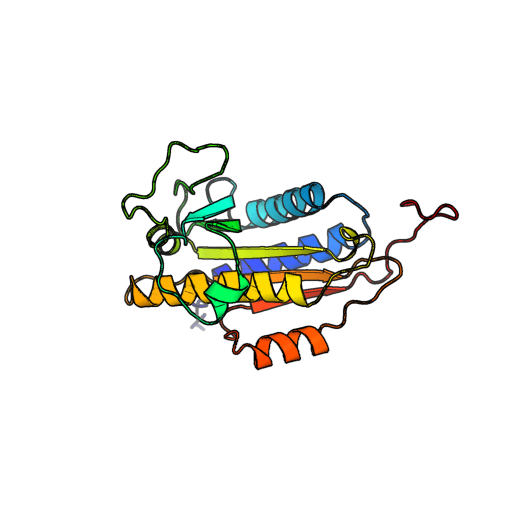190 ? 6.924 8.787 9.002 1.00 95.00 190 ILE A C 1
ATOM 1485 O O . ILE A 1 190 ? 8.072 8.345 8.943 1.00 95.00 190 ILE A O 1
ATOM 1489 N N . PRO A 1 191 ? 6.028 8.298 9.876 1.00 93.50 191 PRO A N 1
ATOM 1490 C CA . PRO A 1 191 ? 6.390 7.327 10.893 1.00 93.50 191 PRO A CA 1
ATOM 1491 C C . PRO A 1 191 ? 6.641 5.947 10.282 1.00 93.50 191 PRO A C 1
ATOM 1493 O O . PRO A 1 191 ? 5.897 5.505 9.406 1.00 93.50 191 PRO A O 1
ATOM 1496 N N . ASP A 1 192 ? 7.580 5.198 10.865 1.00 93.56 192 ASP A N 1
ATOM 1497 C CA . ASP A 1 192 ? 7.915 3.815 10.473 1.00 93.56 192 ASP A CA 1
ATOM 1498 C C . ASP A 1 192 ? 6.746 2.820 10.620 1.00 93.56 192 ASP A C 1
ATOM 1500 O O . ASP A 1 192 ? 6.808 1.675 10.166 1.00 93.56 192 ASP A O 1
ATOM 1504 N N . THR A 1 193 ? 5.641 3.243 11.243 1.00 94.25 193 THR A N 1
ATOM 1505 C CA . THR A 1 193 ? 4.383 2.488 11.232 1.00 94.25 193 THR A CA 1
ATOM 1506 C C . THR A 1 193 ? 3.777 2.368 9.832 1.00 94.25 193 THR A C 1
ATOM 1508 O O . THR A 1 193 ? 3.001 1.441 9.603 1.00 94.25 193 THR A O 1
ATOM 1511 N N . VAL A 1 194 ? 4.125 3.269 8.905 1.00 97.31 194 VAL A N 1
ATOM 1512 C CA . VAL A 1 194 ? 3.873 3.112 7.468 1.00 97.31 194 VAL A CA 1
ATOM 1513 C C . VAL A 1 194 ? 5.036 2.328 6.869 1.00 97.31 194 VAL A C 1
ATOM 1515 O O . VAL A 1 194 ? 6.125 2.854 6.648 1.00 97.31 194 VAL A O 1
ATOM 1518 N N . ARG A 1 195 ? 4.810 1.041 6.616 1.00 97.81 195 ARG A N 1
ATOM 1519 C CA . ARG A 1 195 ? 5.852 0.122 6.158 1.00 97.81 195 ARG A CA 1
ATOM 1520 C C . ARG A 1 195 ? 5.985 0.187 4.643 1.00 97.81 195 ARG A C 1
ATOM 1522 O O . ARG A 1 195 ? 5.032 -0.099 3.923 1.00 97.81 195 ARG A O 1
ATOM 1529 N N . LEU A 1 196 ? 7.178 0.521 4.160 1.00 97.69 196 LEU A N 1
ATOM 1530 C CA . LEU A 1 196 ? 7.506 0.460 2.738 1.00 97.69 196 LEU A CA 1
ATOM 1531 C C . LEU A 1 196 ? 7.873 -0.978 2.348 1.00 97.69 196 LEU A C 1
ATOM 1533 O O . LEU A 1 196 ? 8.927 -1.476 2.747 1.00 97.69 196 LEU A O 1
ATOM 1537 N N . LEU A 1 197 ? 7.033 -1.614 1.534 1.00 98.19 197 LEU A N 1
ATOM 1538 C CA . LEU A 1 197 ? 7.378 -2.832 0.808 1.00 98.19 197 LEU A CA 1
ATOM 1539 C C . LEU A 1 197 ? 7.774 -2.443 -0.606 1.00 98.19 197 LEU A C 1
ATOM 1541 O O . LEU A 1 197 ? 7.044 -1.723 -1.284 1.00 98.19 197 LEU A O 1
ATOM 1545 N N . HIS A 1 198 ? 8.929 -2.909 -1.061 1.00 97.06 198 HIS A N 1
ATOM 1546 C CA . HIS A 1 198 ? 9.370 -2.618 -2.412 1.00 97.06 198 HIS A CA 1
ATOM 1547 C C . HIS A 1 198 ? 9.997 -3.822 -3.090 1.00 97.06 198 HIS A C 1
ATOM 1549 O O . HIS A 1 198 ? 10.569 -4.695 -2.441 1.00 97.06 198 HIS A O 1
ATOM 1555 N N . ALA A 1 199 ? 9.880 -3.842 -4.411 1.00 97.06 199 ALA A N 1
ATOM 1556 C CA . ALA A 1 199 ? 10.470 -4.840 -5.280 1.00 97.06 199 ALA A CA 1
ATOM 1557 C C . ALA A 1 199 ? 10.945 -4.162 -6.564 1.00 97.06 199 ALA A C 1
ATOM 1559 O O . ALA A 1 199 ? 10.371 -3.160 -6.991 1.00 97.06 199 ALA A O 1
ATOM 1560 N N . THR A 1 200 ? 11.975 -4.730 -7.177 1.00 95.81 200 THR A N 1
ATOM 1561 C CA . THR A 1 200 ? 12.508 -4.278 -8.461 1.00 95.81 200 THR A CA 1
ATOM 1562 C C . THR A 1 200 ? 12.461 -5.450 -9.425 1.00 95.81 200 THR A C 1
ATOM 1564 O O . THR A 1 200 ? 12.919 -6.534 -9.071 1.00 95.81 200 THR A O 1
ATOM 1567 N N . ALA A 1 201 ? 11.923 -5.238 -10.625 1.00 93.75 201 ALA A N 1
ATOM 1568 C CA . ALA A 1 201 ? 11.958 -6.238 -11.683 1.00 93.75 201 ALA A CA 1
ATOM 1569 C C . ALA A 1 201 ? 13.408 -6.490 -12.126 1.00 93.75 201 ALA A C 1
ATOM 1571 O O . ALA A 1 201 ? 14.121 -5.546 -12.488 1.00 93.75 201 ALA A O 1
ATOM 1572 N N . ASP A 1 202 ? 13.830 -7.753 -12.085 1.00 90.19 202 ASP A N 1
ATOM 1573 C CA . ASP A 1 202 ? 15.128 -8.210 -12.579 1.00 90.19 202 ASP A CA 1
ATOM 1574 C C . ASP A 1 202 ? 14.993 -9.621 -13.200 1.00 90.19 202 ASP A C 1
ATOM 1576 O O . ASP A 1 202 ? 14.751 -10.578 -12.458 1.00 90.19 202 ASP A O 1
ATOM 1580 N N . PRO A 1 203 ? 15.100 -9.772 -14.537 1.00 87.88 203 PRO A N 1
ATOM 1581 C CA . PRO A 1 203 ? 15.340 -8.710 -15.516 1.00 87.88 203 PRO A CA 1
ATOM 1582 C C . PRO A 1 203 ? 14.157 -7.732 -15.619 1.00 87.88 203 PRO A C 1
ATOM 1584 O O . PRO A 1 203 ? 13.027 -8.040 -15.243 1.00 87.88 203 PRO A O 1
ATOM 1587 N N . ARG A 1 204 ? 14.416 -6.523 -16.130 1.00 90.88 204 ARG A N 1
ATOM 1588 C CA . ARG A 1 204 ? 13.342 -5.560 -16.419 1.00 90.88 204 ARG A CA 1
ATOM 1589 C C . ARG A 1 204 ? 12.547 -5.992 -17.651 1.00 90.88 204 ARG A C 1
ATOM 1591 O O . ARG A 1 204 ? 13.151 -6.547 -18.571 1.00 90.88 204 ARG A O 1
ATOM 1598 N N . PRO A 1 205 ? 11.240 -5.685 -17.702 1.00 89.31 205 PRO A N 1
ATOM 1599 C CA . PRO A 1 205 ? 10.434 -5.935 -18.888 1.00 89.31 205 PRO A CA 1
ATOM 1600 C C . PRO A 1 205 ? 11.017 -5.228 -20.111 1.00 89.31 205 PRO A C 1
ATOM 1602 O O . PRO A 1 205 ? 11.481 -4.085 -20.025 1.00 89.31 205 PRO A O 1
ATOM 1605 N N . ALA A 1 206 ? 10.994 -5.925 -21.243 1.00 85.06 206 ALA A N 1
ATOM 1606 C CA . ALA A 1 206 ? 11.444 -5.389 -22.513 1.00 85.06 206 ALA A CA 1
ATOM 1607 C C . ALA A 1 206 ? 10.348 -4.531 -23.161 1.00 85.06 206 ALA A C 1
ATOM 1609 O O . ALA A 1 206 ? 9.154 -4.702 -22.918 1.00 85.06 206 ALA A O 1
ATOM 1610 N N . LEU A 1 207 ? 10.792 -3.583 -23.978 1.00 81.88 207 LEU A N 1
ATOM 1611 C CA . LEU A 1 207 ? 9.949 -2.907 -24.954 1.00 81.88 207 LEU A CA 1
ATOM 1612 C C . LEU A 1 207 ? 10.429 -3.341 -26.334 1.00 81.88 207 LEU A C 1
ATOM 1614 O O . LEU A 1 207 ? 11.621 -3.613 -26.505 1.00 81.88 207 LEU A O 1
ATOM 1618 N N . ASP A 1 208 ? 9.522 -3.385 -27.295 1.00 77.88 208 ASP A N 1
ATOM 1619 C CA . ASP A 1 208 ? 9.856 -3.624 -28.687 1.00 77.88 208 ASP A CA 1
ATOM 1620 C C . ASP A 1 208 ? 10.555 -2.393 -29.294 1.00 77.88 208 ASP A C 1
ATOM 1622 O O . ASP A 1 208 ? 10.753 -1.357 -28.640 1.00 77.88 208 ASP A O 1
ATOM 1626 N N . ASP A 1 209 ? 10.939 -2.498 -30.565 1.00 71.75 209 ASP A N 1
ATOM 1627 C CA . ASP A 1 209 ? 11.620 -1.417 -31.284 1.00 71.75 209 ASP A CA 1
ATOM 1628 C C . ASP A 1 209 ? 10.745 -0.153 -31.441 1.00 71.75 209 ASP A C 1
ATOM 1630 O O . ASP A 1 209 ? 11.276 0.947 -31.617 1.00 71.75 209 ASP A O 1
ATOM 1634 N N . ALA A 1 210 ? 9.416 -0.282 -31.341 1.00 70.31 210 ALA A N 1
ATOM 1635 C CA . ALA A 1 210 ? 8.463 0.828 -31.348 1.00 70.31 210 ALA A CA 1
ATOM 1636 C C . ALA A 1 210 ? 8.259 1.448 -29.950 1.00 70.31 210 ALA A C 1
ATOM 1638 O O . ALA A 1 210 ? 7.681 2.531 -29.826 1.00 70.31 210 ALA A O 1
ATOM 1639 N N . GLY A 1 211 ? 8.790 0.819 -28.898 1.00 66.50 211 GLY A N 1
ATOM 1640 C CA . GLY A 1 211 ? 8.595 1.223 -27.511 1.00 66.50 211 GLY A CA 1
ATOM 1641 C C . GLY A 1 211 ? 7.298 0.697 -26.892 1.00 66.50 211 GLY A C 1
ATOM 1642 O O . GLY A 1 211 ? 6.908 1.200 -25.837 1.00 66.50 211 GLY A O 1
ATOM 1643 N N . GLU A 1 212 ? 6.646 -0.281 -27.519 1.00 69.25 212 GLU A N 1
ATOM 1644 C CA . GLU A 1 212 ? 5.472 -0.989 -27.014 1.00 69.25 212 GLU A CA 1
ATOM 1645 C C . GLU A 1 212 ? 5.883 -2.226 -26.193 1.00 69.25 212 GLU A C 1
ATOM 1647 O O . GLU A 1 212 ? 6.996 -2.734 -26.336 1.00 69.25 212 GLU A O 1
ATOM 1652 N N . PRO A 1 213 ? 5.029 -2.712 -25.279 1.00 68.12 213 PRO A N 1
ATOM 1653 C CA . PRO A 1 213 ? 5.270 -3.972 -24.582 1.00 68.12 213 PRO A CA 1
ATOM 1654 C C . PRO A 1 213 ? 5.456 -5.165 -25.532 1.00 68.12 213 PRO A C 1
ATOM 1656 O O . PRO A 1 213 ? 4.592 -5.398 -26.375 1.00 68.12 213 PRO A O 1
ATOM 1659 N N . THR A 1 214 ? 6.541 -5.933 -25.359 1.00 59.47 214 THR A N 1
ATOM 1660 C CA . THR A 1 214 ? 6.768 -7.224 -26.049 1.00 59.47 214 THR A CA 1
ATOM 1661 C C . THR A 1 214 ? 6.005 -8.372 -25.413 1.00 59.47 214 THR A C 1
ATOM 1663 O O . THR A 1 214 ? 6.022 -8.433 -24.161 1.00 59.47 214 THR A O 1
#

Sequence (214 aa):
MTLNGAAPAGEQLGRKFEAAWQVFSTTCAEFLAQEASYQAWFAHYVISQFGIDRVAREAIVHIRHMPEGPWRNLLGVSEARLDIVVSRAPGVRAVHYANQHYKAADGTGLSALSDLAVISELKVSFTQAGGLGHSEVVQDAAKLAFLLQEHRRANPEAPQPLAYLCVLDNHPRQKYRFDTLRERMVALEIPDTVRLLHATADPRPALDDAGEPT

Radius of gyration: 17.8 Å; Cα contacts (8 Å, |Δi|>4): 338; chains: 1; bounding box: 42×50×56 Å

pLDDT: mean 86.15, std 13.98, range [37.97, 98.62]

Solvent-accessible surface area (backbone atoms only — not comparable to full-atom values): 12095 Å² total; per-residue (Å²): 139,85,80,86,78,75,70,56,72,68,58,53,53,48,52,44,51,53,48,23,49,50,53,35,49,67,72,50,24,57,60,84,66,58,59,71,53,55,54,51,52,44,48,50,34,43,25,75,69,66,35,71,59,22,50,48,59,47,31,51,30,45,49,69,84,54,81,86,48,84,41,53,67,63,59,78,60,54,58,50,71,32,52,37,35,29,38,68,49,72,78,63,83,72,39,31,82,93,41,81,83,60,70,44,94,83,73,26,35,55,74,56,43,52,51,22,46,32,40,30,45,78,46,54,17,55,64,34,100,85,38,68,56,62,69,60,58,46,35,54,48,29,48,53,42,43,54,53,50,52,35,43,70,77,37,72,90,49,58,76,43,47,34,36,41,36,38,40,36,27,24,65,88,51,84,73,62,63,66,64,44,51,54,51,37,55,76,69,65,54,53,79,71,51,35,78,45,73,47,68,33,81,72,52,26,64,57,43,98,86,66,44,79,108